Protein AF-H6RR41-F1 (afdb_monomer_lite)

Organism: Blastococcus saxobsidens (strain DD2) (NCBI:txid1146883)

Secondary structure (DSSP, 8-state):
--PPPPPPPP---S----PPP--EEEEEEEEEEEEEETTEEEEEEEEEEEEEE-TTS--TTGGGS---TTSPEEEEEEEEEEEESSGGG--EEEEEE-BTTB-HHHHHHTT---SSS--STTT--PPGGGTT-HHHHHTEEEEEE--STTTSTTS-TT-TTHHHHHHHHHHHHHBTTSPPPBTS-----BSEEEEE--THHHHHHHHHHHTTTTS-SSTT-----

Structure (mmCIF, N/CA/C/O backbone):
data_AF-H6RR41-F1
#
_entry.id   AF-H6RR41-F1
#
loop_
_atom_site.group_PDB
_atom_site.id
_atom_site.type_symbol
_atom_site.label_atom_id
_atom_site.label_alt_id
_atom_site.label_comp_id
_atom_site.label_asym_id
_atom_site.label_entity_id
_atom_site.label_seq_id
_atom_site.pdbx_PDB_ins_code
_atom_site.Cartn_x
_atom_site.Cartn_y
_atom_site.Cartn_z
_atom_site.occupancy
_atom_site.B_iso_or_equiv
_atom_site.auth_seq_id
_atom_site.auth_comp_id
_atom_site.auth_asym_id
_atom_site.auth_atom_id
_atom_site.pdbx_PDB_model_num
ATOM 1 N N . MET A 1 1 ? 3.224 -48.119 45.151 1.00 43.53 1 MET A N 1
ATOM 2 C CA . MET A 1 1 ? 2.828 -46.720 45.425 1.00 43.53 1 MET A CA 1
ATOM 3 C C . MET A 1 1 ? 2.885 -45.977 44.106 1.00 43.53 1 MET A C 1
ATOM 5 O O . MET A 1 1 ? 3.968 -45.841 43.556 1.00 43.53 1 MET A O 1
ATOM 9 N N . THR A 1 2 ? 1.732 -45.608 43.558 1.00 44.97 2 THR A N 1
ATOM 10 C CA . THR A 1 2 ? 1.595 -45.042 42.207 1.00 44.97 2 THR A CA 1
ATOM 11 C C . THR A 1 2 ? 1.143 -43.594 42.361 1.00 44.97 2 THR A C 1
ATOM 13 O O . THR A 1 2 ? 0.160 -43.342 43.054 1.00 44.97 2 THR A O 1
ATOM 16 N N . ALA A 1 3 ? 1.895 -42.647 41.802 1.00 40.91 3 ALA A N 1
ATOM 17 C CA . ALA A 1 3 ? 1.604 -41.220 41.928 1.00 40.91 3 ALA A CA 1
ATOM 18 C C . ALA A 1 3 ? 0.253 -40.859 41.268 1.00 40.91 3 ALA A C 1
ATOM 20 O O . ALA A 1 3 ? -0.091 -41.452 40.240 1.00 40.91 3 ALA A O 1
ATOM 21 N N . PRO A 1 4 ? -0.520 -39.908 41.826 1.00 44.59 4 PRO A N 1
ATOM 22 C CA . PRO A 1 4 ? -1.780 -39.482 41.232 1.00 44.59 4 PRO A CA 1
ATOM 23 C C . PRO A 1 4 ? -1.541 -38.728 39.919 1.00 44.59 4 PRO A C 1
ATOM 25 O O . PRO A 1 4 ? -0.613 -37.930 39.788 1.00 44.59 4 PRO A O 1
ATOM 28 N N . ARG A 1 5 ? -2.401 -39.003 38.936 1.00 45.44 5 ARG A N 1
ATOM 29 C CA . ARG A 1 5 ? -2.392 -38.375 37.611 1.00 45.44 5 ARG A CA 1
ATOM 30 C C . ARG A 1 5 ? -2.731 -36.879 37.747 1.00 45.44 5 ARG A C 1
ATOM 32 O O . ARG A 1 5 ? -3.678 -36.563 38.468 1.00 45.44 5 ARG A O 1
ATOM 39 N N . PRO A 1 6 ? -2.010 -35.966 37.071 1.00 46.41 6 PRO A N 1
ATOM 40 C CA . PRO A 1 6 ? -2.354 -34.547 37.091 1.00 46.41 6 PRO A CA 1
ATOM 41 C C . PRO A 1 6 ? -3.740 -34.312 36.460 1.00 46.41 6 PRO A C 1
ATOM 43 O O . PRO A 1 6 ? -4.139 -35.074 35.569 1.00 46.41 6 PRO A O 1
ATOM 46 N N . PRO A 1 7 ? -4.487 -33.287 36.917 1.00 44.25 7 PRO A N 1
ATOM 47 C CA . PRO A 1 7 ? -5.787 -32.956 36.352 1.00 44.25 7 PRO A CA 1
ATOM 48 C C . PRO A 1 7 ? -5.642 -32.598 34.872 1.00 44.25 7 PRO A C 1
ATOM 50 O O . PRO A 1 7 ? -4.664 -31.979 34.454 1.00 44.25 7 PRO A O 1
ATOM 53 N N . SER A 1 8 ? -6.619 -33.026 34.074 1.00 44.34 8 SER A N 1
ATOM 54 C CA . SER A 1 8 ? -6.685 -32.656 32.660 1.00 44.34 8 SER A CA 1
ATOM 55 C C . SER A 1 8 ? -6.862 -31.138 32.533 1.00 44.34 8 SER A C 1
ATOM 57 O O . SER A 1 8 ? -7.554 -30.553 33.372 1.00 44.34 8 SER A O 1
ATOM 59 N N . PRO A 1 9 ? -6.254 -30.495 31.519 1.00 37.22 9 PRO A N 1
ATOM 60 C CA . PRO A 1 9 ? -6.481 -29.079 31.268 1.00 37.22 9 PRO A CA 1
ATOM 61 C C . PRO A 1 9 ? -7.978 -28.831 31.019 1.00 37.22 9 PRO A C 1
ATOM 63 O O . PRO A 1 9 ? -8.660 -29.719 30.489 1.00 37.22 9 PRO A O 1
ATOM 66 N N . PRO A 1 10 ? -8.504 -27.661 31.420 1.00 35.88 10 PRO A N 1
ATOM 67 C CA . PRO A 1 10 ? -9.900 -27.330 31.198 1.00 35.88 10 PRO A CA 1
ATOM 68 C C . PRO A 1 10 ? -10.220 -27.439 29.708 1.00 35.88 10 PRO A C 1
ATOM 70 O O . PRO A 1 10 ? -9.524 -26.910 28.844 1.00 35.88 10 PRO A O 1
ATOM 73 N N . THR A 1 11 ? -11.270 -28.200 29.423 1.00 40.94 11 THR A N 1
ATOM 74 C CA . THR A 1 11 ? -11.895 -28.241 28.109 1.00 40.94 11 THR A CA 1
ATOM 75 C C . THR A 1 11 ? -12.656 -26.933 27.951 1.00 40.94 11 THR A C 1
ATOM 77 O O . THR A 1 11 ? -13.773 -26.815 28.448 1.00 40.94 11 THR A O 1
ATOM 80 N N . ASP A 1 12 ? -12.060 -25.952 27.277 1.00 33.41 12 ASP A N 1
ATOM 81 C CA . ASP A 1 12 ? -12.790 -24.773 26.809 1.00 33.41 12 ASP A CA 1
ATOM 82 C C . ASP A 1 12 ? -13.686 -25.181 25.633 1.00 33.41 12 ASP A C 1
ATOM 84 O O . ASP A 1 12 ? -13.406 -24.955 24.459 1.00 33.41 12 ASP A O 1
ATOM 88 N N . ALA A 1 13 ? -14.790 -25.837 25.977 1.00 42.84 13 ALA A N 1
ATOM 89 C CA . ALA A 1 13 ? -15.973 -25.950 25.148 1.00 42.84 13 ALA A CA 1
ATOM 90 C C . ALA A 1 13 ? -17.083 -25.126 25.813 1.00 42.84 13 ALA A C 1
ATOM 92 O O . ALA A 1 13 ? -17.950 -25.656 26.502 1.00 42.84 13 ALA A O 1
ATOM 93 N N . ALA A 1 14 ? -17.040 -23.810 25.610 1.00 37.34 14 ALA A N 1
ATOM 94 C CA . ALA A 1 14 ? -18.166 -22.911 25.831 1.00 37.34 14 ALA A CA 1
ATOM 95 C C . ALA A 1 14 ? -18.039 -21.726 24.866 1.00 37.34 14 ALA A C 1
ATOM 97 O O . ALA A 1 14 ? -17.031 -21.026 24.837 1.00 37.34 14 ALA A O 1
ATOM 98 N N . GLY A 1 15 ? -19.046 -21.568 24.009 1.00 35.97 15 GLY A N 1
ATOM 99 C CA . GLY A 1 15 ? -18.975 -20.781 22.788 1.00 35.97 15 GLY A CA 1
ATOM 100 C C . GLY A 1 15 ? -18.636 -19.304 22.966 1.00 35.97 15 GLY A C 1
ATOM 101 O O . GLY A 1 15 ? -19.167 -18.610 23.827 1.00 35.97 15 GLY A O 1
ATOM 102 N N . HIS A 1 16 ? -17.831 -18.800 22.040 1.00 34.94 16 HIS A N 1
ATOM 103 C CA . HIS A 1 16 ? -17.994 -17.454 21.514 1.00 34.94 16 HIS A CA 1
ATOM 104 C C . HIS A 1 16 ? -18.375 -17.616 20.048 1.00 34.94 16 HIS A C 1
ATOM 106 O O . HIS A 1 16 ? -17.520 -17.721 19.175 1.00 34.94 16 HIS A O 1
ATOM 112 N N . GLY A 1 17 ? -19.680 -17.610 19.765 1.00 34.81 17 GLY A N 1
ATOM 113 C CA . GLY A 1 17 ? -20.187 -17.212 18.451 1.00 34.81 17 GLY A CA 1
ATOM 114 C C . GLY A 1 17 ? -19.921 -15.719 18.237 1.00 34.81 17 GLY A C 1
ATOM 115 O O . GLY A 1 17 ? -20.853 -14.938 18.061 1.00 34.81 17 GLY A O 1
ATOM 116 N N . GLY A 1 18 ? -18.658 -15.307 18.371 1.00 41.25 18 GLY A N 1
ATOM 117 C CA . GLY A 1 18 ? -18.219 -13.939 18.197 1.00 41.25 18 GLY A CA 1
ATOM 118 C C . GLY A 1 18 ? -18.480 -13.566 16.752 1.00 41.25 18 GLY A C 1
ATOM 119 O O . GLY A 1 18 ? -17.907 -14.160 15.845 1.00 41.25 18 GLY A O 1
ATOM 120 N N . ARG A 1 19 ? -19.390 -12.615 16.531 1.00 57.06 19 ARG A N 1
ATOM 121 C CA . ARG A 1 19 ? -19.583 -12.017 15.209 1.00 57.06 19 ARG A CA 1
ATOM 122 C C . ARG A 1 19 ? -18.204 -11.556 14.723 1.00 57.06 19 ARG A C 1
ATOM 124 O O . ARG A 1 19 ? -17.536 -10.816 15.440 1.00 57.06 19 ARG A O 1
ATOM 131 N N . TRP A 1 20 ? -17.790 -12.004 13.550 1.00 70.56 20 TRP A N 1
ATOM 132 C CA . TRP A 1 20 ? -16.513 -11.680 12.909 1.00 70.56 20 TRP A CA 1
ATOM 133 C C . TRP A 1 20 ? -16.276 -10.167 12.855 1.00 70.56 20 TRP A C 1
ATOM 135 O O . TRP A 1 20 ? -17.251 -9.414 12.771 1.00 70.56 20 TRP A O 1
ATOM 145 N N . LEU A 1 21 ? -15.020 -9.716 12.944 1.00 78.69 21 LEU A N 1
ATOM 146 C CA . LEU A 1 21 ? -14.685 -8.307 12.703 1.00 78.69 21 LEU A CA 1
ATOM 147 C C . LEU A 1 21 ? -14.968 -7.989 11.234 1.00 78.69 21 LEU A C 1
ATOM 149 O O . LEU A 1 21 ? -14.596 -8.775 10.365 1.00 78.69 21 LEU A O 1
ATOM 153 N N . VAL A 1 22 ? -15.637 -6.868 10.966 1.00 83.94 22 VAL A N 1
ATOM 154 C CA . VAL A 1 22 ? -16.034 -6.474 9.600 1.00 83.94 22 VAL A CA 1
ATOM 155 C C . VAL A 1 22 ? -15.211 -5.317 9.036 1.00 83.94 22 VAL A C 1
ATOM 157 O O . VAL A 1 22 ? -15.624 -4.700 8.059 1.00 83.94 22 VAL A O 1
ATOM 160 N N . SER A 1 23 ? -14.058 -5.018 9.639 1.00 90.69 23 SER A N 1
ATOM 161 C CA . SER A 1 23 ? -13.101 -4.068 9.074 1.00 90.69 23 SER A CA 1
ATOM 162 C C . SER A 1 23 ? -12.686 -4.516 7.671 1.00 90.69 23 SER A C 1
ATOM 164 O O . SER A 1 23 ? -12.372 -5.694 7.467 1.00 90.69 23 SER A O 1
ATOM 166 N N . ALA A 1 24 ? -12.721 -3.598 6.712 1.00 90.38 24 ALA A N 1
ATOM 167 C CA . ALA A 1 24 ? -12.418 -3.900 5.322 1.00 90.38 24 ALA A CA 1
ATOM 168 C C . ALA A 1 24 ? -12.081 -2.636 4.531 1.00 90.38 24 ALA A C 1
ATOM 170 O O . ALA A 1 24 ? -12.546 -1.540 4.847 1.00 90.38 24 ALA A O 1
ATOM 171 N N . ILE A 1 25 ? -11.347 -2.824 3.434 1.00 92.69 25 ILE A N 1
ATOM 172 C CA . ILE A 1 25 ? -11.323 -1.860 2.332 1.00 92.69 25 ILE A CA 1
ATOM 173 C C . ILE A 1 25 ? -12.640 -2.000 1.568 1.00 92.69 25 ILE A C 1
ATOM 175 O O . ILE A 1 25 ? -12.974 -3.088 1.097 1.00 92.69 25 ILE A O 1
ATOM 179 N N . THR A 1 26 ? -13.380 -0.903 1.460 1.00 91.25 26 THR A N 1
ATOM 180 C CA . THR A 1 26 ? -14.710 -0.841 0.850 1.00 91.25 26 THR A CA 1
ATOM 181 C C . THR A 1 26 ? -14.655 -0.380 -0.601 1.00 91.25 26 THR A C 1
ATOM 183 O O . THR A 1 26 ? -15.420 -0.885 -1.418 1.00 91.25 26 THR A O 1
ATOM 186 N N . SER A 1 27 ? -13.725 0.510 -0.956 1.00 91.56 27 SER A N 1
ATOM 187 C CA . SER A 1 27 ? -13.518 0.943 -2.341 1.00 91.56 27 SER A CA 1
ATOM 188 C C . SER A 1 27 ? -12.068 1.337 -2.625 1.00 91.56 27 SER A C 1
ATOM 190 O O . SER A 1 27 ? -11.249 1.511 -1.718 1.00 91.56 27 SER A O 1
ATOM 192 N N . VAL A 1 28 ? -11.737 1.447 -3.914 1.00 93.44 28 VAL A N 1
ATOM 193 C CA . VAL A 1 28 ? -10.406 1.844 -4.383 1.00 93.44 28 VAL A CA 1
ATOM 194 C C . VAL A 1 28 ? -10.521 2.797 -5.563 1.00 93.44 28 VAL A C 1
ATOM 196 O O . VAL A 1 28 ? -11.064 2.432 -6.606 1.00 93.44 28 VAL A O 1
ATOM 199 N N . ASP A 1 29 ? -9.896 3.962 -5.436 1.00 93.31 29 ASP A N 1
ATOM 200 C CA . ASP A 1 29 ? -9.624 4.860 -6.553 1.00 93.31 29 ASP A CA 1
ATOM 201 C C . ASP A 1 29 ? -8.204 4.611 -7.043 1.00 93.31 29 ASP A C 1
ATOM 203 O O . ASP A 1 29 ? -7.266 4.618 -6.246 1.00 93.31 29 ASP A O 1
ATOM 207 N N . SER A 1 30 ? -8.011 4.375 -8.342 1.00 94.69 30 SER A N 1
ATOM 208 C CA . SER A 1 30 ? -6.677 4.065 -8.860 1.00 94.69 30 SER A CA 1
ATOM 209 C C . SER A 1 30 ? -6.432 4.540 -10.283 1.00 94.69 30 SER A C 1
ATOM 211 O O . SER A 1 30 ? -7.349 4.755 -11.074 1.00 94.69 30 SER A O 1
ATOM 213 N N . THR A 1 31 ? -5.157 4.715 -10.610 1.00 94.88 31 THR A N 1
ATOM 214 C CA . THR A 1 31 ? -4.670 4.996 -11.959 1.00 94.88 31 THR A CA 1
ATOM 215 C C . THR A 1 31 ? -3.467 4.112 -12.245 1.00 94.88 31 THR A C 1
ATOM 217 O O . THR A 1 31 ? -2.558 4.004 -11.422 1.00 94.88 31 THR A O 1
ATOM 220 N N . THR A 1 32 ? -3.444 3.504 -13.429 1.00 96.00 32 THR A N 1
ATOM 221 C CA . THR A 1 32 ? -2.340 2.658 -13.890 1.00 96.00 32 THR A CA 1
ATOM 222 C C . THR A 1 32 ? -1.594 3.333 -15.030 1.00 96.00 32 THR A C 1
ATOM 224 O O . THR A 1 32 ? -2.195 3.781 -16.006 1.00 96.00 32 THR A O 1
ATOM 227 N N . VAL A 1 33 ? -0.268 3.370 -14.932 1.00 95.50 33 VAL A N 1
ATOM 228 C CA . VAL A 1 33 ? 0.626 3.893 -15.968 1.00 95.50 33 VAL A CA 1
ATOM 229 C C . VAL A 1 33 ? 1.662 2.852 -16.373 1.00 95.50 33 VAL A C 1
ATOM 231 O O . VAL A 1 33 ? 1.994 1.939 -15.614 1.00 95.50 33 VAL A O 1
ATOM 234 N N . ALA A 1 34 ? 2.191 2.998 -17.588 1.00 96.00 34 ALA A N 1
ATOM 235 C CA . ALA A 1 34 ? 3.320 2.202 -18.046 1.00 96.00 34 ALA A CA 1
ATOM 236 C C . ALA A 1 34 ? 4.551 2.454 -17.166 1.00 96.00 34 ALA A C 1
ATOM 238 O O . ALA A 1 34 ? 4.860 3.601 -16.848 1.00 96.00 34 ALA A O 1
ATOM 239 N N . LEU A 1 35 ? 5.274 1.387 -16.841 1.00 95.69 35 LEU A N 1
ATOM 240 C CA . LEU A 1 35 ? 6.575 1.439 -16.187 1.00 95.69 35 LEU A CA 1
ATOM 241 C C . LEU A 1 35 ? 7.528 0.471 -16.898 1.00 95.69 35 LEU A C 1
ATOM 243 O O . LEU A 1 35 ? 7.100 -0.514 -17.503 1.00 95.69 35 LEU A O 1
ATOM 247 N N . ARG A 1 36 ? 8.828 0.740 -16.824 1.00 95.44 36 ARG A N 1
ATOM 248 C CA . ARG A 1 36 ? 9.870 -0.231 -17.158 1.00 95.44 36 ARG A CA 1
ATOM 249 C C . ARG A 1 36 ? 10.570 -0.669 -15.880 1.00 95.44 36 ARG A C 1
ATOM 251 O O . ARG A 1 36 ? 10.875 0.174 -15.041 1.00 95.44 36 ARG A O 1
ATOM 258 N N . VAL A 1 37 ? 10.819 -1.968 -15.763 1.00 96.06 37 VAL A N 1
ATOM 259 C CA . VAL A 1 37 ? 11.679 -2.546 -14.724 1.00 96.06 37 VAL A CA 1
ATOM 260 C C . VAL A 1 37 ? 12.767 -3.335 -15.445 1.00 96.06 37 VAL A C 1
ATOM 262 O O . VAL A 1 37 ? 12.478 -4.315 -16.140 1.00 96.06 37 VAL A O 1
ATOM 265 N N . GLY A 1 38 ? 13.998 -2.827 -15.394 1.00 90.12 38 GLY A N 1
ATOM 266 C CA . GLY A 1 38 ? 15.033 -3.133 -16.379 1.00 90.12 38 GLY A CA 1
ATOM 267 C C . GLY A 1 38 ? 14.543 -2.849 -17.808 1.00 90.12 38 GLY A C 1
ATOM 268 O O . GLY A 1 38 ? 14.040 -1.767 -18.118 1.00 90.12 38 GLY A O 1
ATOM 269 N N . GLU A 1 39 ? 14.630 -3.860 -18.673 1.00 89.94 39 GLU A N 1
ATOM 270 C CA . GLU A 1 39 ? 14.128 -3.817 -20.057 1.00 89.94 39 GLU A CA 1
ATOM 271 C C . GLU A 1 39 ? 12.688 -4.338 -20.210 1.00 89.94 39 GLU A C 1
ATOM 273 O O . GLU A 1 39 ? 12.143 -4.377 -21.313 1.00 89.94 39 GLU A O 1
ATOM 278 N N . GLN A 1 40 ? 12.053 -4.777 -19.121 1.00 94.69 40 GLN A N 1
ATOM 279 C CA . GLN A 1 40 ? 10.762 -5.454 -19.186 1.00 94.69 40 GLN A CA 1
ATOM 280 C C . GLN A 1 40 ? 9.592 -4.472 -19.056 1.00 94.69 40 GLN A C 1
ATOM 282 O O . GLN A 1 40 ? 9.649 -3.491 -18.312 1.00 94.69 40 GLN A O 1
ATOM 287 N N . ALA A 1 41 ? 8.486 -4.780 -19.741 1.00 96.06 41 ALA A N 1
ATOM 288 C CA . ALA A 1 41 ? 7.259 -3.991 -19.693 1.00 96.06 41 ALA A CA 1
ATOM 289 C C . ALA A 1 41 ? 6.447 -4.281 -18.420 1.00 96.06 41 ALA A C 1
ATOM 291 O O . ALA A 1 41 ? 5.940 -5.388 -18.210 1.00 96.06 41 ALA A O 1
ATOM 292 N N . TRP A 1 42 ? 6.308 -3.258 -17.587 1.00 97.50 42 TRP A N 1
ATOM 293 C CA . TRP A 1 42 ? 5.620 -3.292 -16.304 1.00 97.50 42 TRP A CA 1
ATOM 294 C C . TRP A 1 42 ? 4.548 -2.199 -16.249 1.00 97.50 42 TRP A C 1
ATOM 296 O O . TRP A 1 42 ? 4.377 -1.379 -17.160 1.00 97.50 42 TRP A O 1
ATOM 306 N N . GLU A 1 43 ? 3.782 -2.223 -15.174 1.00 97.06 43 GLU A N 1
ATOM 307 C CA . GLU A 1 43 ? 2.751 -1.254 -14.847 1.00 97.06 43 GLU A CA 1
ATOM 308 C C . GLU A 1 43 ? 2.925 -0.803 -13.406 1.00 97.06 43 GLU A C 1
ATOM 310 O O . GLU A 1 43 ? 3.199 -1.613 -12.515 1.00 97.06 43 GLU A O 1
ATOM 315 N N . ARG A 1 44 ? 2.722 0.495 -13.191 1.00 97.50 44 ARG A N 1
ATOM 316 C CA . ARG A 1 44 ? 2.617 1.107 -11.873 1.00 97.50 44 ARG A CA 1
ATOM 317 C C . ARG A 1 44 ? 1.178 1.551 -11.673 1.00 97.50 44 ARG A C 1
ATOM 319 O O . ARG A 1 44 ? 0.685 2.367 -12.447 1.00 97.50 44 ARG A O 1
ATOM 326 N N . THR A 1 45 ? 0.519 1.017 -10.656 1.00 97.62 45 THR A N 1
ATOM 327 C CA . THR A 1 45 ? -0.822 1.435 -10.242 1.00 97.62 45 THR A CA 1
ATOM 328 C C . THR A 1 45 ? -0.712 2.165 -8.920 1.00 97.62 45 THR A C 1
ATOM 330 O O . THR A 1 45 ? -0.153 1.619 -7.977 1.00 97.62 45 THR A O 1
ATOM 333 N N . THR A 1 46 ? -1.220 3.386 -8.842 1.00 97.69 46 THR A N 1
ATOM 334 C CA . THR A 1 46 ? -1.248 4.180 -7.608 1.00 97.69 46 THR A CA 1
ATOM 335 C C . THR A 1 46 ? -2.662 4.670 -7.354 1.00 97.69 46 THR A C 1
ATOM 337 O O . THR A 1 46 ? -3.484 4.713 -8.275 1.00 97.69 46 THR A O 1
ATOM 340 N N . GLY A 1 47 ? -2.971 5.011 -6.108 1.00 95.62 47 GLY A N 1
ATOM 341 C CA . GLY A 1 47 ? -4.326 5.410 -5.765 1.00 95.62 47 GLY A CA 1
ATOM 342 C C . GLY A 1 47 ? -4.575 5.551 -4.277 1.00 95.62 47 GLY A C 1
ATOM 343 O O . GLY A 1 47 ? -3.631 5.628 -3.490 1.00 95.62 47 GLY A O 1
ATOM 344 N N . VAL A 1 48 ? -5.854 5.561 -3.915 1.00 95.88 48 VAL A N 1
ATOM 345 C CA . VAL A 1 48 ? -6.354 5.640 -2.541 1.00 95.88 48 VAL A CA 1
ATOM 346 C C . VAL A 1 48 ? -7.270 4.449 -2.290 1.00 95.88 48 VAL A C 1
ATOM 348 O O . VAL A 1 48 ? -8.162 4.166 -3.088 1.00 95.88 48 VAL A O 1
ATOM 351 N N . VAL A 1 49 ? -7.034 3.740 -1.189 1.00 95.31 49 VAL A N 1
ATOM 352 C CA . VAL A 1 49 ? -7.994 2.781 -0.642 1.00 95.31 49 VAL A CA 1
ATOM 353 C C . VAL A 1 49 ? -8.853 3.478 0.402 1.00 95.31 49 VAL A C 1
ATOM 355 O O . VAL A 1 49 ? -8.336 4.230 1.232 1.00 95.31 49 VAL A O 1
ATOM 358 N N . HIS A 1 50 ? -10.147 3.190 0.370 1.00 95.69 50 HIS A N 1
ATOM 359 C CA . HIS A 1 50 ? -11.125 3.627 1.358 1.00 95.69 50 HIS A CA 1
ATOM 360 C C . HIS A 1 50 ? -11.514 2.427 2.193 1.00 95.69 50 HIS A C 1
ATOM 362 O O . HIS A 1 50 ? -11.776 1.356 1.644 1.00 95.69 50 HIS A O 1
ATOM 368 N N . GLY A 1 51 ? -11.552 2.575 3.508 1.00 94.62 51 GLY A N 1
ATOM 369 C CA . GLY A 1 51 ? -11.925 1.468 4.369 1.00 94.62 51 GLY A CA 1
ATOM 370 C C . GLY A 1 51 ? -12.593 1.895 5.654 1.00 94.62 51 GLY A C 1
ATOM 371 O O . GLY A 1 51 ? -12.720 3.075 5.978 1.00 94.62 51 GLY A O 1
ATOM 372 N N . GLU A 1 52 ? -13.040 0.886 6.381 1.00 95.56 52 GLU A N 1
ATOM 373 C CA . GLU A 1 52 ? -13.765 1.026 7.630 1.00 95.56 52 GLU A CA 1
ATOM 374 C C . GLU A 1 52 ? -13.120 0.134 8.691 1.00 95.56 52 GLU A C 1
ATOM 376 O O . GLU A 1 52 ? -12.724 -0.998 8.413 1.00 95.56 52 GLU A O 1
ATOM 381 N N . VAL A 1 53 ? -13.033 0.639 9.920 1.00 96.25 53 VAL A N 1
ATOM 382 C CA . VAL A 1 53 ? -12.547 -0.088 11.094 1.00 96.25 53 VAL A CA 1
ATOM 383 C C . VAL A 1 53 ? -13.732 -0.427 11.988 1.00 96.25 53 VAL A C 1
ATOM 385 O O . VAL A 1 53 ? -14.462 0.460 12.439 1.00 96.25 53 VAL A O 1
ATOM 388 N N . ASP A 1 54 ? -13.913 -1.716 12.259 1.00 94.50 54 ASP A N 1
ATOM 389 C CA . ASP A 1 54 ? -14.920 -2.224 13.182 1.00 94.50 54 ASP A CA 1
ATOM 390 C C . ASP A 1 54 ? -14.659 -1.694 14.606 1.00 94.50 54 ASP A C 1
ATOM 392 O O . ASP A 1 54 ? -13.535 -1.812 15.100 1.00 94.50 54 ASP A O 1
ATOM 396 N N . PRO A 1 55 ? -15.669 -1.157 15.318 1.00 94.38 55 PRO A N 1
ATOM 397 C CA . PRO A 1 55 ? -15.489 -0.621 16.671 1.00 94.38 55 PRO A CA 1
ATOM 398 C C . PRO A 1 55 ? -15.017 -1.656 17.704 1.00 94.38 55 PRO A C 1
ATOM 400 O O . PRO A 1 55 ? -14.641 -1.289 18.816 1.00 94.38 55 PRO A O 1
ATOM 403 N N . ARG A 1 56 ? -15.064 -2.951 17.369 1.00 92.69 56 ARG A N 1
ATOM 404 C CA . ARG A 1 56 ? -14.612 -4.057 18.224 1.00 92.69 56 ARG A CA 1
ATOM 405 C C . ARG A 1 56 ? -13.138 -4.405 18.027 1.00 92.69 56 ARG A C 1
ATOM 407 O O . ARG A 1 56 ? -12.629 -5.263 18.750 1.00 92.69 56 ARG A O 1
ATOM 414 N N . GLU A 1 57 ? -12.456 -3.777 17.070 1.00 92.44 57 GLU A N 1
ATOM 415 C CA . GLU A 1 57 ? -11.003 -3.879 16.942 1.00 92.44 57 GLU A CA 1
ATOM 416 C C . GLU A 1 57 ? -10.341 -3.428 18.248 1.00 92.44 57 GLU A C 1
ATOM 418 O O . GLU A 1 57 ? -10.704 -2.409 18.843 1.00 92.44 57 GLU A O 1
ATOM 423 N N . ARG A 1 58 ? -9.348 -4.189 18.717 1.00 91.19 58 ARG A N 1
ATOM 424 C CA . ARG A 1 58 ? -8.644 -3.906 19.977 1.00 91.19 58 ARG A CA 1
ATOM 425 C C . ARG A 1 58 ? -7.583 -2.824 19.771 1.00 91.19 58 ARG A C 1
ATOM 427 O O . ARG A 1 58 ? -6.394 -3.067 19.940 1.00 91.19 58 ARG A O 1
ATOM 434 N N . ILE A 1 59 ? -8.023 -1.628 19.390 1.00 93.69 59 ILE A N 1
ATOM 435 C CA . ILE A 1 59 ? -7.160 -0.484 19.095 1.00 93.69 59 ILE A CA 1
ATOM 436 C C . ILE A 1 59 ? -7.333 0.565 20.190 1.00 93.69 59 ILE A C 1
ATOM 438 O O . ILE A 1 59 ? -8.425 1.094 20.414 1.00 93.69 59 ILE A O 1
ATOM 442 N N . ALA A 1 60 ? -6.235 0.892 20.872 1.00 95.06 60 ALA A N 1
ATOM 443 C CA . ALA A 1 60 ? -6.213 1.994 21.826 1.00 95.06 60 ALA A CA 1
ATOM 444 C C . ALA A 1 60 ? -6.681 3.295 21.152 1.00 95.06 60 ALA A C 1
ATOM 446 O O . ALA A 1 60 ? -6.243 3.614 20.053 1.00 95.06 60 ALA A O 1
ATOM 447 N N . GLY A 1 61 ? -7.594 4.019 21.805 1.00 96.62 61 GLY A N 1
ATOM 448 C CA . GLY A 1 61 ? -8.123 5.301 21.329 1.00 96.62 61 GLY A CA 1
ATOM 449 C C . GLY A 1 61 ? -9.151 5.236 20.194 1.00 96.62 61 GLY A C 1
ATOM 450 O O . GLY A 1 61 ? -9.730 6.272 19.878 1.00 96.62 61 GLY A O 1
ATOM 451 N N . LEU A 1 62 ? -9.454 4.055 19.637 1.00 96.69 62 LEU A N 1
ATOM 452 C CA . LEU A 1 62 ? -10.442 3.899 18.558 1.00 96.69 62 LEU A CA 1
ATOM 453 C C . LEU A 1 62 ? -11.833 4.412 18.950 1.00 96.69 62 LEU A C 1
ATOM 455 O O . LEU A 1 62 ? -12.453 5.151 18.194 1.00 96.69 62 LEU A O 1
ATOM 459 N N . ALA A 1 63 ? -12.297 4.083 20.158 1.00 96.12 63 ALA A N 1
ATOM 460 C CA . ALA A 1 63 ? -13.626 4.467 20.644 1.00 96.12 63 ALA A CA 1
ATOM 461 C C . ALA A 1 63 ? -13.836 5.991 20.780 1.00 96.12 63 ALA A C 1
ATOM 463 O O . ALA A 1 63 ? -14.965 6.435 20.962 1.00 96.12 63 ALA A O 1
ATOM 464 N N . ALA A 1 64 ? -12.762 6.785 20.727 1.00 96.62 64 ALA A N 1
ATOM 465 C CA . ALA A 1 64 ? -12.819 8.243 20.789 1.00 96.62 64 ALA A CA 1
ATOM 466 C C . ALA A 1 64 ? -12.800 8.911 19.401 1.00 96.62 64 ALA A C 1
ATOM 468 O O . ALA A 1 64 ? -12.885 10.138 19.320 1.00 96.62 64 ALA A O 1
ATOM 469 N N . LEU A 1 65 ? -12.645 8.141 18.319 1.00 97.00 65 LEU A N 1
ATOM 470 C CA . LEU A 1 65 ? -12.621 8.679 16.962 1.00 97.00 65 LEU A CA 1
ATOM 471 C C . LEU A 1 65 ? -14.038 9.005 16.454 1.00 97.00 65 LEU A C 1
ATOM 473 O O . LEU A 1 65 ? -15.011 8.391 16.898 1.00 97.00 65 LEU A O 1
ATOM 477 N N . PRO A 1 66 ? -14.178 9.943 15.498 1.00 96.44 66 PRO A N 1
ATOM 478 C CA . PRO A 1 66 ? -15.428 10.138 14.768 1.00 96.44 66 PRO A CA 1
ATOM 479 C C . PRO A 1 66 ? -15.838 8.856 14.039 1.00 96.44 66 PRO A C 1
ATOM 481 O O . PRO A 1 66 ? -14.988 8.183 13.462 1.00 96.44 66 PRO A O 1
ATOM 484 N N . THR A 1 67 ? -17.126 8.526 14.039 1.00 97.25 67 THR A N 1
ATOM 485 C CA . THR A 1 67 ? -17.633 7.292 13.423 1.00 97.25 67 THR A CA 1
ATOM 486 C C . THR A 1 67 ? -18.800 7.555 12.479 1.00 97.25 67 THR A C 1
ATOM 488 O O . THR A 1 67 ? -19.458 8.596 12.557 1.00 97.25 67 THR A O 1
ATOM 491 N N . ASP A 1 68 ? -19.030 6.615 11.563 1.00 94.75 68 ASP A N 1
ATOM 492 C CA . ASP A 1 68 ? -20.211 6.577 10.702 1.00 94.75 68 ASP A CA 1
ATOM 493 C C . ASP A 1 68 ? -21.493 6.231 11.495 1.00 94.75 68 ASP A C 1
ATOM 495 O O . ASP A 1 68 ? -21.486 6.029 12.713 1.00 94.75 68 ASP A O 1
ATOM 499 N N . ALA A 1 69 ? -22.628 6.130 10.797 1.00 94.44 69 ALA A N 1
ATOM 500 C CA . ALA A 1 69 ? -23.909 5.764 11.409 1.00 94.44 69 ALA A CA 1
ATOM 501 C C . ALA A 1 69 ? -23.928 4.337 12.001 1.00 94.44 69 ALA A C 1
ATOM 503 O O . ALA A 1 69 ? -24.829 3.998 12.769 1.00 94.44 69 ALA A O 1
ATOM 504 N N . GLN A 1 70 ? -22.955 3.499 11.642 1.00 91.06 70 GLN A N 1
ATOM 505 C CA . GLN A 1 70 ? -22.770 2.131 12.116 1.00 91.06 70 GLN A CA 1
ATOM 506 C C . GLN A 1 70 ? -21.716 2.042 13.236 1.00 91.06 70 GLN A C 1
ATOM 508 O O . GLN A 1 70 ? -21.454 0.946 13.737 1.00 91.06 70 GLN A O 1
ATOM 513 N N . GLY A 1 71 ? -21.139 3.169 13.665 1.00 94.69 71 GLY A N 1
ATOM 514 C CA . GLY A 1 71 ? -20.118 3.224 14.708 1.00 94.69 71 GLY A CA 1
ATOM 515 C C . GLY A 1 71 ? -18.720 2.811 14.240 1.00 94.69 71 GLY A C 1
ATOM 516 O O . GLY A 1 71 ? -17.873 2.518 15.080 1.00 94.69 71 GLY A O 1
ATOM 517 N N . ARG A 1 72 ? -18.460 2.763 12.930 1.00 96.31 72 ARG A N 1
ATOM 518 C CA . ARG A 1 72 ? -17.155 2.413 12.351 1.00 96.31 72 ARG A CA 1
ATOM 519 C C . ARG A 1 72 ? -16.337 3.664 12.076 1.00 96.31 72 ARG A C 1
ATOM 521 O O . ARG A 1 72 ? -16.880 4.702 11.704 1.00 96.31 72 ARG A O 1
ATOM 528 N N . TYR A 1 73 ? -15.024 3.562 12.240 1.00 97.75 73 TYR A N 1
ATOM 529 C CA . TYR A 1 73 ? -14.109 4.628 11.838 1.00 97.75 73 TYR A CA 1
ATOM 530 C C . TYR A 1 73 ? -13.757 4.466 10.355 1.00 97.75 73 TYR A C 1
ATOM 532 O O . TYR A 1 73 ? -13.243 3.420 9.966 1.00 97.75 73 TYR A O 1
ATOM 540 N N . CYS A 1 74 ? -14.025 5.481 9.534 1.00 97.25 74 CYS A N 1
ATOM 541 C CA . CYS A 1 74 ? -13.668 5.477 8.114 1.00 97.25 74 CYS A CA 1
ATOM 542 C C . CYS A 1 74 ? -12.258 6.046 7.916 1.00 97.25 74 CYS A C 1
ATOM 544 O O . CYS A 1 74 ? -11.916 7.071 8.510 1.00 97.25 74 CYS A O 1
ATOM 546 N N . TYR A 1 75 ? -11.461 5.410 7.060 1.00 97.12 75 TYR A N 1
ATOM 547 C CA . TYR A 1 75 ? -10.103 5.838 6.739 1.00 97.12 75 TYR A CA 1
ATOM 548 C C . TYR A 1 75 ? -9.855 5.883 5.231 1.00 97.12 75 TYR A C 1
ATOM 550 O O . TYR A 1 75 ? -10.473 5.156 4.453 1.00 97.12 75 TYR A O 1
ATOM 558 N N . GLU A 1 76 ? -8.862 6.684 4.854 1.00 96.81 76 GLU A N 1
ATOM 559 C CA . GLU A 1 76 ? -8.258 6.699 3.524 1.00 96.81 76 GLU A CA 1
ATOM 560 C C . GLU A 1 76 ? -6.748 6.464 3.642 1.00 96.81 76 GLU A C 1
ATOM 562 O O . GLU A 1 76 ? -6.088 7.007 4.537 1.00 96.81 76 GLU A O 1
ATOM 567 N N . ALA A 1 77 ? -6.184 5.673 2.731 1.00 97.12 77 ALA A N 1
ATOM 568 C CA . ALA A 1 77 ? -4.744 5.444 2.657 1.00 97.12 77 ALA A CA 1
ATOM 569 C C . ALA A 1 77 ? -4.273 5.369 1.204 1.00 97.12 77 ALA A C 1
ATOM 571 O O . ALA A 1 77 ? -4.866 4.662 0.389 1.00 97.12 77 ALA A O 1
ATOM 572 N N . GLN A 1 78 ? -3.187 6.068 0.863 1.00 97.75 78 GLN A N 1
ATOM 573 C CA . GLN A 1 78 ? -2.610 5.909 -0.469 1.00 97.75 78 GLN A CA 1
ATOM 574 C C . GLN A 1 78 ? -1.906 4.562 -0.598 1.00 97.75 78 GLN A C 1
ATOM 576 O O . GLN A 1 78 ? -1.326 4.055 0.365 1.00 97.75 78 GLN A O 1
ATOM 581 N N . PHE A 1 79 ? -1.896 4.016 -1.808 1.00 97.81 79 PHE A N 1
ATOM 582 C CA . PHE A 1 79 ? -1.213 2.768 -2.114 1.00 97.81 79 PHE A CA 1
ATOM 583 C C . PHE A 1 79 ? -0.490 2.826 -3.457 1.00 97.81 79 PHE A C 1
ATOM 585 O O . PHE A 1 79 ? -0.738 3.690 -4.304 1.00 97.81 79 PHE A O 1
ATOM 592 N N . GLU A 1 80 ? 0.403 1.863 -3.649 1.00 98.31 80 GLU A N 1
ATOM 593 C CA . GLU A 1 80 ? 1.091 1.616 -4.905 1.00 98.31 80 GLU A CA 1
ATOM 594 C C . GLU A 1 80 ? 1.239 0.117 -5.155 1.00 98.31 80 GLU A C 1
ATOM 596 O O . GLU A 1 80 ? 1.457 -0.661 -4.229 1.00 98.31 80 GLU A O 1
ATOM 601 N N . LEU A 1 81 ? 1.149 -0.262 -6.428 1.00 98.06 81 LEU A N 1
ATOM 602 C CA . LEU A 1 81 ? 1.471 -1.574 -6.964 1.00 98.06 81 LEU A CA 1
ATOM 603 C C . LEU A 1 81 ? 2.406 -1.421 -8.160 1.00 98.06 81 LEU A C 1
ATOM 605 O O . LEU A 1 81 ? 2.153 -0.612 -9.053 1.00 98.06 81 LEU A O 1
ATOM 609 N N . ILE A 1 82 ? 3.438 -2.254 -8.222 1.00 98.19 82 ILE A N 1
ATOM 610 C CA . ILE A 1 82 ? 4.319 -2.404 -9.380 1.00 98.19 82 ILE A CA 1
ATOM 611 C C . ILE A 1 82 ? 4.261 -3.870 -9.809 1.00 98.19 82 ILE A C 1
ATOM 613 O O . ILE A 1 82 ? 4.607 -4.770 -9.041 1.00 98.19 82 ILE A O 1
ATOM 617 N N . THR A 1 83 ? 3.774 -4.121 -11.026 1.00 98.00 83 THR A N 1
ATOM 618 C CA . THR A 1 83 ? 3.536 -5.485 -11.532 1.00 98.00 83 THR A CA 1
ATOM 619 C C . THR A 1 83 ? 3.953 -5.636 -12.997 1.00 98.00 83 THR A C 1
ATOM 621 O O . THR A 1 83 ? 3.894 -4.657 -13.746 1.00 98.00 83 THR A O 1
ATOM 624 N N . PRO A 1 84 ? 4.336 -6.844 -13.456 1.00 97.25 84 PRO A N 1
ATOM 625 C CA . PRO A 1 84 ? 4.520 -7.116 -14.881 1.00 97.25 84 PRO A CA 1
ATOM 626 C C . PRO A 1 84 ? 3.221 -6.858 -15.648 1.00 97.25 84 PRO A C 1
ATOM 628 O O . PRO A 1 84 ? 2.149 -7.158 -15.126 1.00 97.25 84 PRO A O 1
ATOM 631 N N . ARG A 1 85 ? 3.279 -6.387 -16.900 1.00 94.88 85 ARG A N 1
ATOM 632 C CA . ARG A 1 85 ? 2.070 -6.285 -17.751 1.00 94.88 85 ARG A CA 1
ATOM 633 C C . ARG A 1 85 ? 1.420 -7.637 -18.030 1.00 94.88 85 ARG A C 1
ATOM 635 O O . ARG A 1 85 ? 0.203 -7.737 -18.134 1.00 94.88 85 ARG A O 1
ATOM 642 N N . ASP A 1 86 ? 2.241 -8.674 -18.141 1.00 92.19 86 ASP A N 1
ATOM 643 C CA . ASP A 1 86 ? 1.778 -10.044 -18.308 1.00 92.19 86 ASP A CA 1
ATOM 644 C C . ASP A 1 86 ? 1.192 -10.581 -16.993 1.00 92.19 86 ASP A C 1
ATOM 646 O O . ASP A 1 86 ? 1.909 -10.808 -16.014 1.00 92.19 86 ASP A O 1
ATOM 650 N N . ALA A 1 87 ? -0.123 -10.807 -16.981 1.00 87.44 87 ALA A N 1
ATOM 651 C CA . ALA A 1 87 ? -0.844 -11.316 -15.821 1.00 87.44 87 ALA A CA 1
ATOM 652 C C . ALA A 1 87 ? -0.391 -12.723 -15.393 1.00 87.44 87 ALA A C 1
ATOM 654 O O . ALA A 1 87 ? -0.487 -13.049 -14.210 1.00 87.44 87 ALA A O 1
ATOM 655 N N . HIS A 1 88 ? 0.157 -13.538 -16.303 1.00 87.12 88 HIS A N 1
ATOM 656 C CA . HIS A 1 88 ? 0.661 -14.877 -15.977 1.00 87.12 88 HIS A CA 1
ATOM 657 C C . HIS A 1 88 ? 1.912 -14.849 -15.092 1.00 87.12 88 H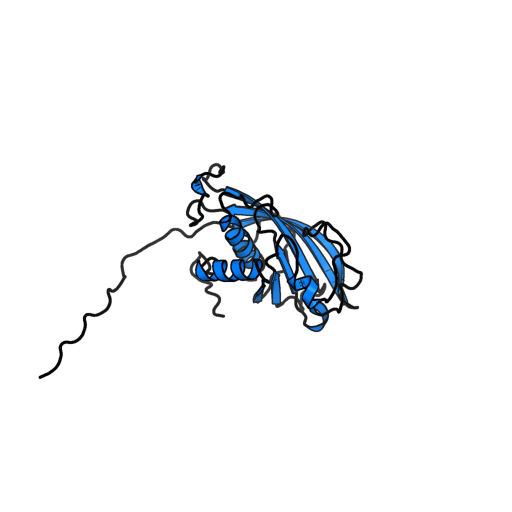IS A C 1
ATOM 659 O O . HIS A 1 88 ? 2.277 -15.866 -14.508 1.00 87.12 88 HIS A O 1
ATOM 665 N N . ARG A 1 89 ? 2.550 -13.682 -14.954 1.00 87.88 89 ARG A N 1
ATOM 666 C CA . ARG A 1 89 ? 3.731 -13.472 -14.109 1.00 87.88 89 ARG A CA 1
ATOM 667 C C . ARG A 1 89 ? 3.399 -12.857 -12.744 1.00 87.88 89 ARG A C 1
ATOM 669 O O . ARG A 1 89 ? 4.308 -12.488 -12.009 1.00 87.88 89 ARG A O 1
ATOM 676 N N . ARG A 1 90 ? 2.112 -12.729 -12.393 1.00 91.06 90 ARG A N 1
ATOM 677 C CA . ARG A 1 90 ? 1.631 -12.085 -11.155 1.00 91.06 90 ARG A CA 1
ATOM 678 C C . ARG A 1 90 ? 1.241 -13.117 -10.091 1.00 91.06 90 ARG A C 1
ATOM 680 O O . ARG A 1 90 ? 0.072 -13.250 -9.736 1.00 91.06 90 ARG A O 1
ATOM 687 N N . ASP A 1 91 ? 2.221 -13.855 -9.577 1.00 92.31 91 ASP A N 1
ATOM 688 C CA . ASP A 1 91 ? 1.967 -14.914 -8.587 1.00 92.31 91 ASP A CA 1
ATOM 689 C C . ASP A 1 91 ? 2.261 -14.498 -7.141 1.00 92.31 91 ASP A C 1
ATOM 691 O O . ASP A 1 91 ? 1.501 -14.860 -6.236 1.00 92.31 91 ASP A O 1
ATOM 695 N N . VAL A 1 92 ? 3.343 -13.747 -6.924 1.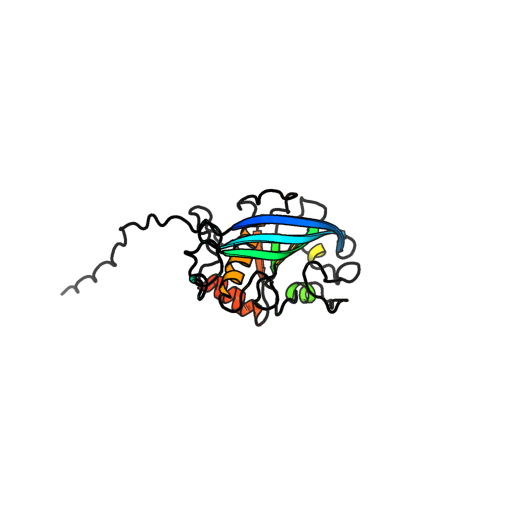00 95.62 92 VAL A N 1
ATOM 696 C CA . VAL A 1 92 ? 3.829 -13.351 -5.596 1.00 95.62 92 VAL A CA 1
ATOM 697 C C . VAL A 1 92 ? 3.956 -11.838 -5.530 1.00 95.62 92 VAL A C 1
ATOM 699 O O . VAL A 1 92 ? 4.531 -11.233 -6.435 1.00 95.62 92 VAL A O 1
ATOM 702 N N . VAL A 1 93 ? 3.451 -11.240 -4.451 1.00 97.50 93 VAL A N 1
ATOM 703 C CA . VAL A 1 93 ? 3.615 -9.813 -4.153 1.00 97.50 93 VAL A CA 1
ATOM 704 C C . VAL A 1 93 ? 4.366 -9.610 -2.842 1.00 97.50 93 VAL A C 1
ATOM 706 O O . VAL A 1 93 ? 4.051 -10.240 -1.837 1.00 97.50 93 VAL A O 1
ATOM 709 N N . LEU A 1 94 ? 5.352 -8.719 -2.837 1.00 97.69 94 LEU A N 1
ATOM 710 C CA . LEU A 1 94 ? 5.927 -8.166 -1.619 1.00 97.69 94 LEU A CA 1
ATOM 711 C C . LEU A 1 94 ? 5.118 -6.933 -1.224 1.00 97.69 94 LEU A C 1
ATOM 713 O O . LEU A 1 94 ? 5.083 -5.960 -1.969 1.00 97.69 94 LEU A O 1
ATOM 717 N N . VAL A 1 95 ? 4.468 -6.986 -0.067 1.00 97.50 95 VAL A N 1
ATOM 718 C CA . VAL A 1 95 ? 3.786 -5.860 0.567 1.00 97.50 95 VAL A CA 1
ATOM 719 C C . VAL A 1 95 ? 4.761 -5.223 1.548 1.00 97.50 95 VAL A C 1
ATOM 721 O O . VAL A 1 95 ? 5.107 -5.803 2.576 1.00 97.50 95 VAL A O 1
ATOM 724 N N . GLU A 1 96 ? 5.234 -4.034 1.214 1.00 97.31 96 GLU A N 1
ATOM 725 C CA . GLU A 1 96 ? 6.107 -3.255 2.072 1.00 97.31 96 GLU A CA 1
ATOM 726 C C . GLU A 1 96 ? 5.299 -2.427 3.075 1.00 97.31 96 GLU A C 1
ATOM 728 O O . GLU A 1 96 ? 4.373 -1.696 2.714 1.00 97.31 96 GLU A O 1
ATOM 733 N N . VAL A 1 97 ? 5.718 -2.501 4.337 1.00 96.75 97 VAL A N 1
ATOM 734 C CA . VAL A 1 97 ? 5.376 -1.528 5.371 1.00 96.75 97 VAL A CA 1
ATOM 735 C C . VAL A 1 97 ? 6.391 -0.392 5.301 1.00 96.75 97 VAL A C 1
ATOM 737 O O . VAL A 1 97 ? 7.584 -0.581 5.570 1.00 96.75 97 VAL A O 1
ATOM 740 N N . GLU A 1 98 ? 5.911 0.794 4.937 1.00 95.62 98 GLU A N 1
ATOM 741 C CA . GLU A 1 98 ? 6.744 1.986 4.791 1.00 95.62 98 GLU A CA 1
ATOM 742 C C . GLU A 1 98 ? 7.453 2.347 6.105 1.00 95.62 98 GLU A C 1
ATOM 744 O O . GLU A 1 98 ? 6.910 2.181 7.196 1.00 95.62 98 GLU A O 1
ATOM 749 N N . ASN A 1 99 ? 8.670 2.880 6.003 1.00 93.75 99 ASN A N 1
ATOM 750 C CA . ASN A 1 99 ? 9.419 3.415 7.140 1.00 93.75 99 ASN A CA 1
ATOM 751 C C . ASN A 1 99 ? 9.423 4.943 7.056 1.00 93.75 99 ASN A C 1
ATOM 753 O O . ASN A 1 99 ? 10.076 5.504 6.170 1.00 93.75 99 ASN A O 1
ATOM 757 N N . ARG A 1 100 ? 8.681 5.619 7.940 1.00 91.62 100 ARG A N 1
ATOM 758 C CA . ARG A 1 100 ? 8.483 7.079 7.917 1.00 91.62 100 ARG A CA 1
ATOM 759 C C . ARG A 1 100 ? 7.985 7.569 6.558 1.00 91.62 100 ARG A C 1
ATOM 761 O O . ARG A 1 100 ? 8.482 8.559 6.022 1.00 91.62 100 ARG A O 1
ATOM 768 N N . GLY A 1 101 ? 7.057 6.813 5.969 1.00 92.62 101 GLY A N 1
ATOM 769 C CA . GLY A 1 101 ? 6.496 7.068 4.636 1.00 92.62 101 GLY A CA 1
ATOM 770 C C . GLY A 1 101 ? 7.422 6.768 3.457 1.00 92.62 101 GLY A C 1
ATOM 771 O O . GLY A 1 101 ? 7.111 7.138 2.327 1.00 92.62 101 GLY A O 1
ATOM 772 N N . ARG A 1 102 ? 8.572 6.121 3.691 1.00 95.00 102 ARG A N 1
ATOM 773 C CA . ARG A 1 102 ? 9.534 5.782 2.635 1.00 95.00 102 ARG A CA 1
ATOM 774 C C . ARG A 1 102 ? 9.501 4.288 2.293 1.00 95.00 102 ARG A C 1
ATOM 776 O O . ARG A 1 102 ? 9.511 3.470 3.216 1.00 95.00 102 ARG A O 1
ATOM 783 N N . PRO A 1 103 ? 9.579 3.929 0.996 1.00 96.50 103 PRO A N 1
ATOM 784 C CA . PRO A 1 103 ? 9.624 2.544 0.531 1.00 96.50 103 PRO A CA 1
ATOM 785 C C . PRO A 1 103 ? 11.055 1.969 0.598 1.00 96.50 103 PRO A C 1
ATOM 787 O O . PRO A 1 103 ? 11.676 1.662 -0.417 1.00 96.50 103 PRO A O 1
ATOM 790 N N . VAL A 1 104 ? 11.642 1.916 1.795 1.00 96.25 104 VAL A N 1
ATOM 791 C CA . VAL A 1 104 ? 13.037 1.497 2.027 1.00 96.25 104 VAL A CA 1
ATOM 792 C C . VAL A 1 104 ? 13.354 0.101 1.472 1.00 96.25 104 VAL A C 1
ATOM 794 O O . VAL A 1 104 ? 14.466 -0.099 0.977 1.00 96.25 104 VAL A O 1
ATOM 797 N N . VAL A 1 105 ? 12.420 -0.853 1.520 1.00 97.12 105 VAL A N 1
ATOM 798 C CA . VAL A 1 105 ? 12.616 -2.200 0.959 1.00 97.12 105 VAL A CA 1
ATOM 799 C C . VAL A 1 105 ? 12.738 -2.123 -0.558 1.00 97.12 105 VAL A C 1
ATOM 801 O O . VAL A 1 105 ? 13.727 -2.626 -1.088 1.00 97.12 105 VAL A O 1
ATOM 804 N N . LEU A 1 106 ? 11.813 -1.445 -1.252 1.00 97.50 106 LEU A N 1
ATOM 805 C CA . LEU A 1 106 ? 11.910 -1.250 -2.706 1.00 97.50 106 LEU A CA 1
ATOM 806 C C . LEU A 1 106 ? 13.247 -0.623 -3.103 1.00 97.50 106 LEU A C 1
ATOM 808 O O . LEU A 1 106 ? 13.936 -1.137 -3.980 1.00 97.50 106 LEU A O 1
ATOM 812 N N . LEU A 1 107 ? 13.624 0.470 -2.431 1.00 96.44 107 LEU A N 1
ATOM 813 C CA . LEU A 1 107 ? 14.864 1.193 -2.725 1.00 96.44 107 LEU A CA 1
ATOM 814 C C . LEU A 1 107 ? 16.104 0.315 -2.534 1.00 96.44 107 LEU A C 1
ATOM 816 O O . LEU A 1 107 ? 17.072 0.447 -3.280 1.00 96.44 107 LEU A O 1
ATOM 820 N N . SER A 1 108 ? 16.068 -0.584 -1.548 1.00 96.19 108 SER A N 1
ATOM 821 C CA . SER A 1 108 ? 17.163 -1.514 -1.265 1.00 96.19 108 SER A CA 1
ATOM 822 C C . SER A 1 108 ? 17.235 -2.650 -2.287 1.00 96.19 108 SER A C 1
ATOM 824 O O . SER A 1 108 ? 18.324 -2.949 -2.770 1.00 96.19 108 SER A O 1
ATOM 826 N N . LEU A 1 109 ? 16.099 -3.267 -2.637 1.00 96.44 109 LEU A N 1
ATOM 827 C CA . LEU A 1 109 ? 16.040 -4.361 -3.616 1.00 96.44 109 LEU A CA 1
ATOM 828 C C . LEU A 1 109 ? 16.486 -3.904 -5.004 1.00 96.44 109 LEU A C 1
ATOM 830 O O . LEU A 1 109 ? 17.274 -4.578 -5.660 1.00 96.44 109 LEU A O 1
ATOM 834 N N . GLU A 1 110 ? 16.016 -2.734 -5.424 1.00 96.94 110 GLU A N 1
ATOM 835 C CA . GLU A 1 110 ? 16.323 -2.180 -6.739 1.00 96.94 110 GLU A CA 1
ATOM 836 C C . GLU A 1 110 ? 17.588 -1.302 -6.753 1.00 96.94 110 GLU A C 1
ATOM 838 O O . GLU A 1 110 ? 17.993 -0.813 -7.806 1.00 96.94 110 GLU A O 1
ATOM 843 N N . GLN A 1 111 ? 18.228 -1.112 -5.593 1.00 96.00 111 GLN A N 1
ATOM 844 C CA . GLN A 1 111 ? 19.459 -0.339 -5.386 1.00 96.00 111 GLN A CA 1
ATOM 845 C C . GLN A 1 111 ? 19.442 1.051 -6.040 1.00 96.00 111 GLN A C 1
ATOM 847 O O . GLN A 1 111 ? 20.372 1.449 -6.745 1.00 96.00 111 GLN A O 1
ATOM 852 N N . PHE A 1 112 ? 18.391 1.828 -5.773 1.00 94.38 112 PHE A N 1
ATOM 853 C CA . PHE A 1 112 ? 18.302 3.215 -6.228 1.00 94.38 112 PHE A CA 1
ATOM 854 C C . PHE A 1 112 ? 17.864 4.169 -5.114 1.00 94.38 112 PHE A C 1
ATOM 856 O O . PHE A 1 112 ? 17.334 3.778 -4.077 1.00 94.38 112 PHE A O 1
ATOM 863 N N . SER A 1 113 ? 18.081 5.465 -5.340 1.00 91.19 113 SER A N 1
ATOM 864 C CA . SER A 1 113 ? 17.547 6.538 -4.495 1.00 91.19 113 SER A CA 1
ATOM 865 C C . SER A 1 113 ? 16.364 7.217 -5.174 1.00 91.19 113 SER A C 1
ATOM 867 O O . SER A 1 113 ? 16.387 7.429 -6.386 1.00 91.19 113 SER A O 1
ATOM 869 N N . LEU A 1 114 ? 15.338 7.584 -4.401 1.00 90.00 114 LEU A N 1
ATOM 870 C CA . LEU A 1 114 ? 14.209 8.356 -4.925 1.00 90.00 114 LEU A CA 1
ATOM 871 C C . LEU A 1 114 ? 14.700 9.639 -5.600 1.00 90.00 114 LEU A C 1
ATOM 873 O O . LEU A 1 114 ? 15.474 10.394 -5.014 1.00 90.00 114 LEU A O 1
ATOM 877 N N . GLY A 1 115 ? 14.188 9.906 -6.802 1.00 78.75 115 GLY A N 1
ATOM 878 C CA . GLY A 1 115 ? 14.442 11.163 -7.509 1.00 78.75 115 GLY A CA 1
ATOM 879 C C . GLY A 1 115 ? 13.614 12.338 -6.974 1.00 78.75 115 GLY A C 1
ATOM 880 O O . GLY A 1 115 ? 13.761 13.459 -7.452 1.00 78.75 115 GLY A O 1
ATOM 881 N N . SER A 1 116 ? 12.724 12.093 -6.008 1.00 84.94 116 SER A N 1
ATOM 882 C CA . SER A 1 116 ? 11.817 13.074 -5.411 1.00 84.94 116 SER A CA 1
ATOM 883 C C . SER A 1 116 ? 11.979 13.153 -3.892 1.00 84.94 116 SER A C 1
ATOM 885 O O . SER A 1 116 ? 12.244 12.155 -3.220 1.00 84.94 116 SER A O 1
ATOM 887 N N . ALA A 1 117 ? 11.767 14.354 -3.343 1.00 88.25 117 ALA A N 1
ATOM 888 C CA . ALA A 1 117 ? 11.597 14.542 -1.901 1.00 88.25 117 ALA A CA 1
ATOM 889 C C . ALA A 1 117 ? 10.267 13.938 -1.416 1.00 88.25 117 ALA A C 1
ATOM 891 O O . ALA A 1 117 ? 10.208 13.348 -0.339 1.00 88.25 117 ALA A O 1
ATOM 892 N N . ASP A 1 118 ? 9.224 14.048 -2.244 1.00 93.00 118 ASP A N 1
ATOM 893 C CA . ASP A 1 118 ? 7.953 13.365 -2.036 1.00 93.00 118 ASP A CA 1
ATOM 894 C C . ASP A 1 118 ? 8.149 11.852 -2.198 1.00 93.00 118 ASP A C 1
ATOM 896 O O . ASP A 1 118 ? 8.623 11.379 -3.234 1.00 93.00 118 ASP A O 1
ATOM 900 N N . SER A 1 119 ? 7.818 11.107 -1.149 1.00 94.44 119 SER A N 1
ATOM 901 C CA . SER A 1 119 ? 7.925 9.647 -1.106 1.00 94.44 119 SER A CA 1
ATOM 902 C C . SER A 1 119 ? 6.568 8.954 -1.042 1.00 94.44 119 SER A C 1
ATOM 904 O O . SER A 1 119 ? 6.532 7.726 -1.009 1.00 94.44 119 SER A O 1
ATOM 906 N N . THR A 1 120 ? 5.466 9.708 -1.107 1.00 95.81 120 THR A N 1
ATOM 907 C CA . THR A 1 120 ? 4.109 9.151 -1.112 1.00 95.81 120 THR A CA 1
ATOM 908 C C . THR A 1 120 ? 3.897 8.200 -2.296 1.00 95.81 120 THR A C 1
ATOM 910 O O . THR A 1 120 ? 4.556 8.350 -3.335 1.00 95.81 120 THR A O 1
ATOM 913 N N . PRO A 1 121 ? 2.985 7.220 -2.188 1.00 96.56 121 PRO A N 1
ATOM 914 C CA . PRO A 1 121 ? 2.666 6.319 -3.291 1.00 96.56 121 PRO A CA 1
ATOM 915 C C . PRO A 1 121 ? 2.328 7.031 -4.604 1.00 96.56 121 PRO A C 1
ATOM 917 O O . PRO A 1 121 ? 2.823 6.628 -5.653 1.00 96.56 121 PRO A O 1
ATOM 920 N N . THR A 1 122 ? 1.565 8.128 -4.571 1.00 93.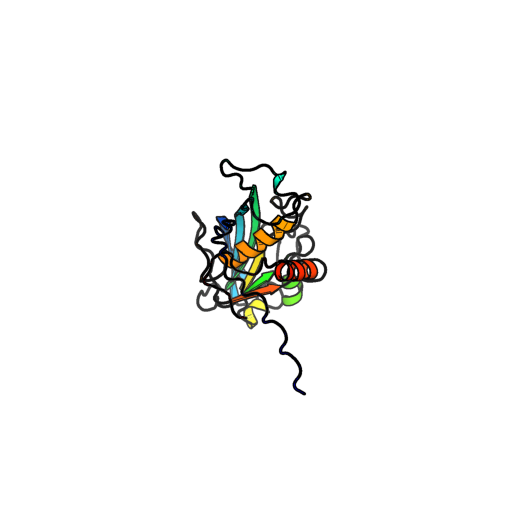00 122 THR A N 1
ATOM 921 C CA . THR A 1 122 ? 1.221 8.877 -5.791 1.00 93.00 122 THR A CA 1
ATOM 922 C C . THR A 1 122 ? 2.305 9.860 -6.236 1.00 93.00 122 THR A C 1
ATOM 924 O O . THR A 1 122 ? 2.430 10.128 -7.430 1.00 93.00 122 THR A O 1
ATOM 927 N N . GLY A 1 123 ? 3.081 10.417 -5.301 1.00 93.06 123 GLY A N 1
ATOM 928 C CA . GLY A 1 123 ? 4.047 11.484 -5.576 1.00 93.06 123 GLY A CA 1
ATOM 929 C C . GLY A 1 123 ? 5.470 11.010 -5.881 1.00 93.06 123 GLY A C 1
ATOM 930 O O . GLY A 1 123 ? 6.226 11.723 -6.549 1.00 93.06 123 GLY A O 1
ATOM 931 N N . ALA A 1 124 ? 5.841 9.802 -5.441 1.00 94.12 124 ALA A N 1
ATOM 932 C CA . ALA A 1 124 ? 7.185 9.266 -5.628 1.00 94.12 124 ALA A CA 1
ATOM 933 C C . ALA A 1 124 ? 7.555 9.162 -7.115 1.00 94.12 124 ALA A C 1
ATOM 935 O O . ALA A 1 124 ? 6.791 8.638 -7.935 1.00 94.12 124 ALA A O 1
ATOM 936 N N . ARG A 1 125 ? 8.756 9.637 -7.461 1.00 92.75 125 ARG A N 1
ATOM 937 C CA . ARG A 1 125 ? 9.337 9.523 -8.803 1.00 92.75 125 ARG A CA 1
ATOM 938 C C . ARG A 1 125 ? 10.517 8.565 -8.787 1.00 92.75 125 ARG A C 1
ATOM 940 O O . ARG A 1 125 ? 11.472 8.740 -8.025 1.00 92.75 125 ARG A O 1
ATOM 947 N N . TYR A 1 126 ? 10.441 7.580 -9.669 1.00 93.00 126 TYR A N 1
ATOM 948 C CA . TYR A 1 126 ? 11.466 6.565 -9.855 1.00 93.00 126 TYR A CA 1
ATOM 949 C C . TYR A 1 126 ? 12.325 6.867 -11.083 1.00 93.00 126 TYR A C 1
ATOM 951 O O . TYR A 1 126 ? 11.824 7.490 -12.025 1.00 93.00 126 TYR A O 1
ATOM 959 N N . PRO A 1 127 ? 13.605 6.457 -11.079 1.00 92.44 127 PRO A N 1
ATOM 960 C CA . PRO A 1 127 ? 14.416 6.485 -12.289 1.00 92.44 127 PRO A CA 1
ATOM 961 C C . PRO A 1 127 ? 13.803 5.584 -13.368 1.00 92.44 127 PRO A C 1
ATOM 963 O O . PRO A 1 127 ? 13.098 4.619 -13.058 1.00 92.44 127 PRO A O 1
ATOM 966 N N . ASP A 1 128 ? 14.087 5.889 -14.636 1.00 90.75 128 ASP A N 1
ATOM 967 C CA . ASP A 1 128 ? 13.697 5.006 -15.736 1.00 90.75 128 ASP A CA 1
ATOM 968 C C . ASP A 1 128 ? 14.327 3.615 -15.547 1.00 90.75 128 ASP A C 1
ATOM 970 O O . ASP A 1 128 ? 15.461 3.494 -15.082 1.00 90.75 128 ASP A O 1
ATOM 974 N N . GLY A 1 129 ? 13.560 2.565 -15.836 1.00 91.62 129 GLY A N 1
ATOM 975 C CA . GLY A 1 129 ? 13.965 1.178 -15.591 1.00 91.62 129 GLY A CA 1
ATOM 976 C C . GLY A 1 129 ? 13.932 0.710 -14.126 1.00 91.62 129 GLY A C 1
ATOM 977 O O . GLY A 1 129 ? 14.187 -0.467 -13.897 1.00 91.62 129 GLY A O 1
ATOM 978 N N . LEU A 1 130 ? 13.589 1.563 -13.149 1.00 91.94 130 LEU A N 1
ATOM 979 C CA . LEU A 1 130 ? 13.435 1.194 -11.729 1.00 91.94 130 LEU A CA 1
ATOM 980 C C . LEU A 1 130 ? 14.677 0.501 -11.123 1.00 91.94 130 LEU A C 1
ATOM 982 O O . LEU A 1 130 ? 14.552 -0.505 -10.441 1.00 91.94 130 LEU A O 1
ATOM 986 N N . GLY A 1 131 ? 15.879 1.037 -11.350 1.00 92.38 131 GLY A N 1
ATOM 987 C CA . GLY A 1 131 ? 17.101 0.520 -10.719 1.00 92.38 131 GLY A CA 1
ATOM 988 C C . GLY A 1 131 ? 17.657 -0.742 -11.387 1.00 92.38 131 GLY A C 1
ATOM 989 O O . GLY A 1 131 ? 17.797 -0.776 -12.608 1.00 92.38 131 GLY A O 1
ATOM 990 N N . LEU A 1 132 ? 18.045 -1.743 -10.591 1.00 95.00 132 LEU A N 1
ATOM 991 C CA . LEU A 1 132 ? 18.716 -2.959 -11.079 1.00 95.00 132 LEU A CA 1
ATOM 992 C C . LEU A 1 132 ? 17.801 -3.942 -11.818 1.00 95.00 132 LEU A C 1
ATOM 994 O O . LEU A 1 132 ? 18.298 -4.819 -12.521 1.00 95.00 132 LEU A O 1
ATOM 998 N N . GLY A 1 133 ? 16.486 -3.807 -11.680 1.00 95.44 133 GLY A N 1
ATOM 999 C CA . GLY A 1 133 ? 15.515 -4.726 -12.254 1.00 95.44 133 GLY A CA 1
ATOM 1000 C C . GLY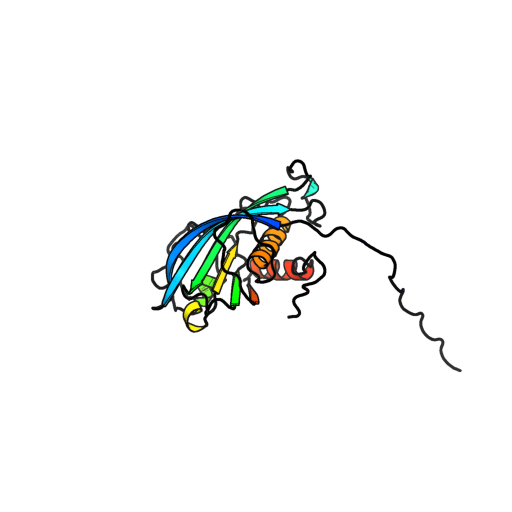 A 1 133 ? 15.326 -6.006 -11.439 1.00 95.44 133 GLY A C 1
ATOM 1001 O O . GLY A 1 133 ? 14.913 -7.020 -12.002 1.00 95.44 133 GLY A O 1
ATOM 1002 N N . PHE A 1 134 ? 15.592 -5.976 -10.130 1.00 96.31 134 PHE A N 1
ATOM 1003 C CA . PHE A 1 134 ? 15.455 -7.129 -9.234 1.00 96.31 134 PHE A CA 1
ATOM 1004 C C . PHE A 1 134 ? 14.038 -7.717 -9.282 1.00 96.31 134 PHE A C 1
ATOM 1006 O O . PHE A 1 134 ? 13.862 -8.932 -9.415 1.00 96.31 134 PHE A O 1
ATOM 1013 N N . LEU A 1 135 ? 13.006 -6.865 -9.237 1.00 97.00 135 LEU A N 1
ATOM 1014 C CA . LEU A 1 135 ? 11.614 -7.309 -9.339 1.00 97.00 135 LEU A CA 1
ATOM 1015 C C . LEU A 1 135 ? 11.360 -8.040 -10.672 1.00 97.00 135 LEU A C 1
ATOM 1017 O O . LEU A 1 135 ? 10.662 -9.057 -10.709 1.00 97.00 135 LEU A O 1
ATOM 1021 N N . ALA A 1 136 ? 11.974 -7.565 -11.761 1.00 95.88 136 ALA A N 1
ATOM 1022 C CA . ALA A 1 136 ? 11.869 -8.156 -13.093 1.00 95.88 136 ALA A CA 1
ATOM 1023 C C . ALA A 1 136 ? 12.606 -9.487 -13.245 1.00 95.88 136 ALA A C 1
ATOM 1025 O O . ALA A 1 136 ? 12.063 -10.406 -13.870 1.00 95.88 136 ALA A O 1
ATOM 1026 N N . GLU A 1 137 ? 13.804 -9.594 -12.678 1.00 95.44 137 GLU A N 1
ATOM 1027 C CA . GLU A 1 137 ? 14.614 -10.812 -12.676 1.00 95.44 137 GLU A CA 1
ATOM 1028 C C . GLU A 1 137 ? 13.929 -11.940 -11.896 1.00 95.44 137 GLU A C 1
ATOM 1030 O O . GLU A 1 137 ? 13.877 -13.078 -12.363 1.00 95.44 137 GLU A O 1
ATOM 1035 N N . HIS A 1 138 ? 13.322 -11.614 -10.754 1.00 94.12 138 HIS A N 1
ATOM 1036 C CA . HIS A 1 138 ? 12.716 -12.605 -9.864 1.00 94.12 138 HIS A CA 1
ATOM 1037 C C . HIS A 1 138 ? 11.205 -12.789 -10.046 1.00 94.12 138 HIS A C 1
ATOM 1039 O O . HIS A 1 138 ? 10.606 -13.624 -9.369 1.00 94.12 138 HIS A O 1
ATOM 1045 N N . GLY A 1 139 ? 10.570 -12.033 -10.949 1.00 93.00 139 GLY A N 1
ATOM 1046 C CA . GLY A 1 139 ? 9.116 -12.080 -11.137 1.00 93.00 139 GLY A CA 1
ATOM 1047 C C . GLY A 1 139 ? 8.340 -11.702 -9.870 1.00 93.00 139 GLY A C 1
ATOM 1048 O O . GLY A 1 139 ? 7.245 -12.214 -9.638 1.00 93.00 139 GLY A O 1
ATOM 1049 N N . LEU A 1 140 ? 8.920 -10.836 -9.039 1.00 96.50 140 LEU A N 1
ATOM 1050 C CA . LEU A 1 140 ? 8.349 -10.413 -7.769 1.00 96.50 140 LEU A CA 1
ATOM 1051 C C . LEU A 1 140 ? 7.522 -9.148 -7.992 1.00 96.50 140 LEU A C 1
ATOM 1053 O O . LEU A 1 140 ? 8.053 -8.117 -8.390 1.00 96.50 140 LEU A O 1
ATOM 1057 N N . CYS A 1 141 ? 6.218 -9.209 -7.735 1.00 98.06 141 CYS A N 1
ATOM 1058 C CA . CYS A 1 141 ? 5.398 -8.003 -7.717 1.00 98.06 141 CYS A CA 1
ATOM 1059 C C . CYS A 1 141 ? 5.663 -7.216 -6.433 1.00 98.06 141 CYS A C 1
ATOM 1061 O O . CYS A 1 141 ? 6.018 -7.790 -5.405 1.00 98.06 141 CYS A O 1
ATOM 1063 N N . TYR A 1 142 ? 5.447 -5.909 -6.475 1.00 98.44 142 TYR A N 1
ATOM 1064 C CA . TYR A 1 142 ? 5.637 -5.032 -5.328 1.00 98.44 142 TYR A CA 1
ATOM 1065 C C . TYR A 1 142 ? 4.354 -4.276 -5.005 1.00 98.44 142 TYR A C 1
ATOM 1067 O O . TYR A 1 142 ? 3.600 -3.900 -5.906 1.00 98.44 142 TYR A O 1
ATOM 1075 N N . ALA A 1 143 ? 4.124 -4.049 -3.720 1.00 98.44 143 ALA A N 1
ATOM 1076 C CA . ALA A 1 143 ? 3.008 -3.302 -3.188 1.00 98.44 143 ALA A CA 1
ATOM 1077 C C . ALA A 1 143 ? 3.423 -2.514 -1.946 1.00 98.44 143 ALA A C 1
ATOM 1079 O O . ALA A 1 143 ? 4.268 -2.964 -1.176 1.00 98.44 143 ALA A O 1
ATOM 1080 N N . ARG A 1 144 ? 2.761 -1.388 -1.698 1.00 98.19 144 ARG A N 1
ATOM 1081 C CA . ARG A 1 144 ? 2.803 -0.681 -0.412 1.00 98.19 144 ARG A CA 1
ATOM 1082 C C . ARG A 1 144 ? 1.508 0.076 -0.170 1.00 98.19 144 ARG A C 1
ATOM 1084 O O . ARG A 1 144 ? 0.815 0.438 -1.121 1.00 98.19 144 ARG A O 1
ATOM 1091 N N . VAL A 1 145 ? 1.217 0.344 1.095 1.00 97.56 145 VAL A N 1
ATOM 1092 C CA . VAL A 1 145 ? 0.094 1.177 1.533 1.00 97.56 145 VAL A CA 1
ATOM 1093 C C . VAL A 1 145 ? 0.539 2.034 2.712 1.00 97.56 145 VAL A C 1
ATOM 1095 O O . VAL A 1 145 ? 1.286 1.567 3.572 1.00 97.56 145 VAL A O 1
ATOM 1098 N N . GLN A 1 146 ? 0.101 3.289 2.752 1.00 97.31 146 GLN A N 1
ATOM 1099 C CA . GLN A 1 146 ? 0.432 4.182 3.857 1.00 97.31 146 GLN A CA 1
ATOM 1100 C C . GLN A 1 146 ? -0.274 3.727 5.137 1.00 97.31 146 GLN A C 1
ATOM 1102 O O . GLN A 1 146 ? -1.495 3.595 5.166 1.00 97.31 146 GLN A O 1
ATOM 1107 N N . CYS A 1 147 ? 0.485 3.526 6.212 1.00 95.06 147 CYS A N 1
ATOM 1108 C CA . CYS A 1 147 ? -0.049 2.998 7.470 1.00 95.06 147 CYS A CA 1
ATOM 1109 C C . CYS A 1 147 ? 0.477 3.702 8.729 1.00 95.06 147 CYS A C 1
ATOM 1111 O O . CYS A 1 147 ? 0.113 3.324 9.840 1.00 95.06 147 CYS A O 1
ATOM 1113 N N . GLU A 1 148 ? 1.350 4.700 8.589 1.00 94.19 148 GLU A N 1
ATOM 1114 C CA . GLU A 1 148 ? 2.008 5.349 9.725 1.00 94.19 148 GLU A CA 1
ATOM 1115 C C . GLU A 1 148 ? 1.308 6.652 10.123 1.00 94.19 148 GLU A C 1
ATOM 1117 O O . GLU A 1 148 ? 0.953 7.471 9.275 1.00 94.19 148 GLU A O 1
ATOM 1122 N N . THR A 1 149 ? 1.152 6.882 11.428 1.00 92.62 149 THR A N 1
ATOM 1123 C CA . THR A 1 149 ? 0.640 8.158 11.947 1.00 92.62 149 THR A CA 1
ATOM 1124 C C . THR A 1 149 ? 1.509 9.333 11.496 1.00 92.62 149 THR A C 1
ATOM 1126 O O . THR A 1 149 ? 2.734 9.259 11.492 1.00 92.62 149 THR A O 1
ATOM 1129 N N . GLY A 1 150 ? 0.877 10.454 11.143 1.00 90.06 150 GLY A N 1
ATOM 1130 C CA . GLY A 1 150 ? 1.581 11.646 10.651 1.00 90.06 150 GLY A CA 1
ATOM 1131 C C . GLY A 1 150 ? 2.106 11.527 9.214 1.00 90.06 150 GLY A C 1
ATOM 1132 O O . GLY A 1 150 ? 2.619 12.510 8.686 1.00 90.06 150 GLY A O 1
ATOM 1133 N N . VAL A 1 151 ? 1.942 10.361 8.577 1.00 91.50 151 VAL A N 1
ATOM 1134 C CA . VAL A 1 151 ? 2.213 10.122 7.152 1.00 91.50 151 VAL A CA 1
ATOM 1135 C C . VAL A 1 151 ? 0.911 9.787 6.425 1.00 91.50 151 VAL A C 1
ATOM 1137 O O . VAL A 1 151 ? 0.559 10.440 5.446 1.00 91.50 151 VAL A O 1
ATOM 1140 N N . ALA A 1 152 ? 0.192 8.776 6.912 1.00 92.69 152 ALA A N 1
ATOM 1141 C CA . ALA A 1 152 ? -1.100 8.357 6.398 1.00 92.69 152 ALA A CA 1
ATOM 1142 C C . ALA A 1 152 ? -2.204 9.241 6.992 1.00 92.69 152 ALA A C 1
ATOM 1144 O O . ALA A 1 152 ? -2.368 9.300 8.213 1.00 92.69 152 ALA A O 1
ATOM 1145 N N . ALA A 1 153 ? -2.986 9.901 6.136 1.00 89.81 153 ALA A N 1
ATOM 1146 C CA . ALA A 1 153 ? -4.086 10.763 6.575 1.00 89.81 153 ALA A CA 1
ATOM 1147 C C . ALA A 1 153 ? -5.139 9.997 7.400 1.00 89.81 153 ALA A C 1
ATOM 1149 O O . ALA A 1 153 ? -5.660 10.527 8.379 1.00 89.81 153 ALA A O 1
ATOM 1150 N N . GLY A 1 154 ? -5.404 8.735 7.043 1.00 92.94 154 GLY A N 1
ATOM 1151 C CA . GLY A 1 154 ? -6.357 7.861 7.727 1.00 92.94 154 GLY A CA 1
ATOM 1152 C C . GLY A 1 154 ? -5.844 7.163 8.991 1.00 92.94 154 GLY A C 1
ATOM 1153 O O . GLY A 1 154 ? -6.541 6.288 9.494 1.00 92.94 154 GLY A O 1
ATOM 1154 N N . VAL A 1 155 ? -4.649 7.490 9.506 1.00 96.56 155 VAL A N 1
ATOM 1155 C CA . VAL A 1 155 ? -4.097 6.860 10.723 1.00 96.56 155 VAL A CA 1
ATOM 1156 C C . VAL A 1 155 ? -3.894 7.906 11.826 1.00 96.56 155 VAL A C 1
ATOM 1158 O O . VAL A 1 155 ? -2.876 8.605 11.845 1.00 96.56 155 VAL A O 1
ATOM 1161 N N . PRO A 1 156 ? -4.840 8.026 12.777 1.00 95.94 156 PRO A N 1
ATOM 1162 C CA . PRO A 1 156 ? -4.756 9.011 13.850 1.00 95.94 156 PRO A CA 1
ATOM 1163 C C . PRO A 1 156 ? -3.645 8.706 14.857 1.00 95.94 156 PRO A C 1
ATOM 1165 O O . PRO A 1 156 ? -3.446 7.562 15.267 1.00 95.94 156 PRO A O 1
ATOM 1168 N N . VAL A 1 157 ? -3.006 9.757 15.379 1.00 95.06 157 VAL A N 1
ATOM 1169 C CA . VAL A 1 157 ? -1.985 9.641 16.439 1.00 95.06 157 VAL A CA 1
ATOM 1170 C C . VAL A 1 157 ? -2.522 9.004 17.722 1.00 95.06 157 VAL A C 1
ATOM 1172 O O . VAL A 1 157 ? -1.780 8.332 18.437 1.00 95.06 157 VAL A O 1
ATOM 1175 N N . THR A 1 158 ? -3.815 9.188 17.998 1.00 96.06 158 THR A N 1
ATOM 1176 C CA . THR A 1 158 ? -4.514 8.619 19.155 1.00 96.06 158 THR A CA 1
ATOM 1177 C C . THR A 1 158 ? -4.906 7.157 18.959 1.00 96.06 158 THR A C 1
ATOM 1179 O O . THR A 1 158 ? -5.259 6.517 19.942 1.00 96.06 158 THR A O 1
ATOM 1182 N N . ALA A 1 159 ? -4.837 6.633 17.731 1.00 96.56 159 ALA A N 1
ATOM 1183 C CA . ALA A 1 159 ? -5.293 5.294 17.367 1.00 96.56 159 ALA A CA 1
ATOM 1184 C C . ALA A 1 159 ? -4.384 4.649 16.309 1.00 96.56 159 ALA A C 1
ATOM 1186 O O . ALA A 1 159 ? -4.823 4.227 15.241 1.00 96.56 159 ALA A O 1
ATOM 1187 N N . GLN A 1 160 ? -3.090 4.547 16.615 1.00 95.50 160 GLN A N 1
ATOM 1188 C CA . GLN A 1 160 ? -2.068 4.078 15.666 1.00 95.50 160 GLN A CA 1
ATOM 1189 C C . GLN A 1 160 ? -2.291 2.634 15.183 1.00 95.50 160 GLN A C 1
ATOM 1191 O O . GLN A 1 160 ? -1.862 2.285 14.086 1.00 95.50 160 GLN A O 1
ATOM 1196 N N . GLY A 1 161 ? -3.013 1.813 15.956 1.00 95.00 161 GLY A N 1
ATOM 1197 C CA . GLY A 1 161 ? -3.412 0.458 15.555 1.00 95.00 161 GLY A CA 1
ATOM 1198 C C . GLY A 1 161 ? -4.293 0.413 14.300 1.00 95.00 161 GLY A C 1
ATOM 1199 O O . GLY A 1 161 ? -4.357 -0.625 13.648 1.00 95.00 161 GLY A O 1
ATOM 1200 N N . VAL A 1 162 ? -4.896 1.538 13.883 1.00 97.00 162 VAL A N 1
ATOM 1201 C CA . VAL A 1 162 ? -5.562 1.639 12.573 1.00 97.00 162 VAL A CA 1
ATOM 1202 C C . VAL A 1 162 ? -4.590 1.295 11.442 1.00 97.00 162 VAL A C 1
ATOM 1204 O O . VAL A 1 162 ? -4.974 0.600 10.509 1.00 97.00 162 VAL A O 1
ATOM 1207 N N . GLY A 1 163 ? -3.308 1.659 11.553 1.00 96.62 163 GLY A N 1
ATOM 1208 C CA . GLY A 1 163 ? -2.296 1.291 10.561 1.00 96.62 163 GLY A CA 1
ATOM 1209 C C . GLY A 1 163 ? -2.185 -0.222 10.334 1.00 96.62 163 GLY A C 1
ATOM 1210 O O . GLY A 1 163 ? -2.016 -0.665 9.199 1.00 96.62 163 GLY A O 1
ATOM 1211 N N . GLN A 1 164 ? -2.343 -1.031 11.387 1.00 95.81 164 GLN A N 1
ATOM 1212 C CA . GLN A 1 164 ? -2.317 -2.496 11.288 1.00 95.81 164 GLN A CA 1
ATOM 1213 C C . GLN A 1 164 ? -3.541 -3.033 10.544 1.00 95.81 164 GLN A C 1
ATOM 1215 O O . GLN A 1 164 ? -3.403 -3.945 9.728 1.00 95.81 164 GLN A O 1
ATOM 1220 N N . VAL A 1 165 ? -4.714 -2.431 10.769 1.00 95.31 165 VAL A N 1
ATOM 1221 C CA . VAL A 1 165 ? -5.943 -2.728 10.016 1.00 95.31 165 VAL A CA 1
ATOM 1222 C C . VAL A 1 165 ? -5.751 -2.417 8.534 1.00 95.31 165 VAL A C 1
ATOM 1224 O O . VAL A 1 165 ? -6.015 -3.284 7.704 1.00 95.31 165 VAL A O 1
ATOM 1227 N N . VAL A 1 166 ? -5.197 -1.244 8.204 1.00 96.19 166 VAL A N 1
ATOM 1228 C CA . VAL A 1 166 ? -4.918 -0.845 6.814 1.00 96.19 166 VAL A CA 1
ATOM 1229 C C . VAL A 1 166 ? -4.034 -1.874 6.107 1.00 96.19 166 VAL A C 1
ATOM 1231 O O . VAL A 1 166 ? -4.395 -2.357 5.036 1.00 96.19 166 VAL A O 1
ATOM 1234 N N . VAL A 1 167 ? -2.892 -2.247 6.698 1.00 95.81 167 VAL A N 1
ATOM 1235 C CA . VAL A 1 167 ? -1.947 -3.196 6.076 1.00 95.81 167 VAL A CA 1
ATOM 1236 C C . VAL A 1 167 ? -2.561 -4.585 5.927 1.00 95.81 167 VAL A C 1
ATOM 1238 O O . VAL A 1 167 ? -2.421 -5.213 4.876 1.00 95.81 167 VAL A O 1
ATOM 1241 N N . ARG A 1 168 ? -3.270 -5.062 6.954 1.00 93.12 168 ARG A N 1
ATOM 1242 C CA . ARG A 1 168 ? -3.970 -6.348 6.931 1.00 93.12 168 ARG A CA 1
ATOM 1243 C C . ARG A 1 168 ? -5.010 -6.400 5.817 1.00 93.12 168 ARG A C 1
ATOM 1245 O O . ARG A 1 168 ? -5.008 -7.338 5.020 1.00 93.12 168 ARG A O 1
ATOM 1252 N N . ASP A 1 169 ? -5.893 -5.409 5.761 1.00 92.19 169 ASP A N 1
ATOM 1253 C CA . ASP A 1 169 ? -7.025 -5.421 4.837 1.00 92.19 169 ASP A CA 1
ATOM 1254 C C . ASP A 1 169 ? -6.567 -5.131 3.401 1.00 92.19 169 ASP A C 1
ATOM 1256 O O . ASP A 1 169 ? -7.084 -5.735 2.460 1.00 92.19 169 ASP A O 1
ATOM 1260 N N . PHE A 1 170 ? -5.503 -4.339 3.224 1.00 94.19 170 PHE A N 1
ATOM 1261 C CA . PHE A 1 170 ? -4.813 -4.199 1.941 1.00 94.19 170 PHE A CA 1
ATOM 1262 C C . PHE A 1 170 ? -4.200 -5.522 1.476 1.00 94.19 170 PHE A C 1
ATOM 1264 O O . PHE A 1 170 ? -4.456 -5.959 0.355 1.00 94.19 170 PHE A O 1
ATOM 1271 N N . GLY A 1 171 ? -3.465 -6.222 2.346 1.00 91.75 171 GLY A N 1
ATOM 1272 C CA . GLY A 1 171 ? -2.916 -7.545 2.039 1.00 91.75 171 GLY A CA 1
ATOM 1273 C C . GLY A 1 171 ? -3.997 -8.558 1.646 1.00 91.75 171 GLY A C 1
ATOM 1274 O O . GLY A 1 171 ? -3.835 -9.287 0.665 1.00 91.75 171 GLY A O 1
ATOM 1275 N N . ARG A 1 172 ? -5.142 -8.560 2.341 1.00 87.81 172 ARG A N 1
ATOM 1276 C CA . ARG A 1 172 ? -6.305 -9.394 1.986 1.00 87.81 172 ARG A CA 1
ATOM 1277 C C . ARG A 1 172 ? -6.891 -9.034 0.639 1.00 87.81 172 ARG A C 1
ATOM 1279 O O . ARG A 1 172 ? -7.142 -9.926 -0.162 1.00 87.81 172 ARG A O 1
ATOM 1286 N N . MET A 1 173 ? -7.085 -7.749 0.367 1.00 89.38 173 MET A N 1
ATOM 1287 C CA . MET A 1 173 ? -7.569 -7.288 -0.931 1.00 89.38 173 MET A CA 1
ATOM 1288 C C . MET A 1 173 ? -6.615 -7.685 -2.069 1.00 89.38 173 MET A C 1
ATOM 1290 O O . MET A 1 173 ? -7.052 -7.881 -3.194 1.00 89.38 173 MET A O 1
ATOM 1294 N N . LEU A 1 174 ? -5.320 -7.849 -1.817 1.00 91.81 174 LEU A N 1
ATOM 1295 C CA . LEU A 1 174 ? -4.386 -8.343 -2.831 1.00 91.81 174 LEU A CA 1
ATOM 1296 C C . LEU A 1 174 ? -4.367 -9.877 -2.935 1.00 91.81 174 LEU A C 1
ATOM 1298 O O . LEU A 1 174 ? -3.980 -10.420 -3.971 1.00 91.81 174 LEU A O 1
ATOM 1302 N N . ALA A 1 175 ? -4.822 -10.600 -1.913 1.00 88.19 175 ALA A N 1
ATOM 1303 C CA . ALA A 1 175 ? -4.895 -12.054 -1.937 1.00 88.19 175 ALA A CA 1
ATOM 1304 C C . ALA A 1 175 ? -6.007 -12.556 -2.875 1.00 88.19 175 ALA A C 1
ATOM 1306 O O . ALA A 1 175 ? -7.114 -12.011 -2.927 1.00 88.19 175 ALA A O 1
ATOM 1307 N N . ARG A 1 176 ? -5.733 -13.655 -3.590 1.00 82.19 176 ARG A N 1
ATOM 1308 C CA . ARG A 1 176 ? -6.688 -14.310 -4.505 1.00 82.19 176 ARG A CA 1
ATOM 1309 C C . ARG A 1 176 ? -7.981 -14.769 -3.827 1.00 82.19 176 ARG A C 1
ATOM 1311 O O . ARG A 1 176 ? -9.011 -14.816 -4.487 1.00 82.19 176 ARG A O 1
ATOM 1318 N N . SER A 1 177 ? -7.927 -15.099 -2.541 1.00 76.31 177 SER A N 1
ATOM 1319 C CA . SER A 1 177 ? -9.084 -15.498 -1.731 1.00 76.31 177 SER A CA 1
ATOM 1320 C C . SER A 1 177 ? -9.782 -14.330 -1.029 1.00 76.31 177 SER A C 1
ATOM 1322 O O . SER A 1 177 ? -10.786 -14.551 -0.359 1.00 76.31 177 SER A O 1
ATOM 1324 N N . GLY A 1 178 ? -9.250 -13.110 -1.127 1.00 70.88 178 GLY A N 1
ATOM 1325 C CA . GLY A 1 178 ? -9.787 -11.964 -0.405 1.00 70.88 178 GLY A CA 1
ATOM 1326 C C . GLY A 1 178 ? -11.061 -11.392 -1.024 1.00 70.88 178 GLY A C 1
ATOM 1327 O O . GLY A 1 178 ? -11.317 -11.591 -2.216 1.00 70.88 178 GLY A O 1
ATOM 1328 N N . PRO A 1 179 ? -11.840 -10.621 -0.248 1.00 70.06 179 PRO A N 1
ATOM 1329 C CA . PRO A 1 179 ? -13.061 -10.003 -0.743 1.00 70.06 179 PRO A CA 1
ATOM 1330 C C . PRO A 1 179 ? -12.768 -9.010 -1.887 1.00 70.06 179 PRO A C 1
ATOM 1332 O O . PRO A 1 179 ? -11.692 -8.391 -1.923 1.00 70.06 179 PRO A O 1
ATOM 1335 N N . PRO A 1 180 ? -13.680 -8.866 -2.866 1.00 66.19 180 PRO A N 1
ATOM 1336 C CA . PRO A 1 180 ? -13.639 -7.754 -3.806 1.00 66.19 180 PRO A CA 1
ATOM 1337 C C . PRO A 1 180 ? -13.907 -6.438 -3.065 1.00 66.19 180 PRO A C 1
ATOM 1339 O O . PRO A 1 180 ? -14.737 -6.404 -2.162 1.00 66.19 180 PRO A O 1
ATOM 1342 N N . ALA A 1 181 ? -13.197 -5.374 -3.445 1.00 68.69 181 ALA A N 1
ATOM 1343 C CA . ALA A 1 181 ? -13.585 -4.013 -3.085 1.00 68.69 181 ALA A CA 1
ATOM 1344 C C . ALA A 1 181 ? -14.597 -3.514 -4.125 1.00 68.69 181 ALA A C 1
ATOM 1346 O O . ALA A 1 181 ? -14.440 -3.804 -5.319 1.00 68.69 181 ALA A O 1
ATOM 1347 N N . ASP A 1 182 ? -15.617 -2.782 -3.690 1.00 65.62 182 ASP A N 1
ATOM 1348 C CA . ASP A 1 182 ? -16.646 -2.266 -4.586 1.00 65.62 182 ASP A CA 1
ATOM 1349 C C . ASP A 1 182 ? -16.100 -1.106 -5.440 1.00 65.62 182 ASP A C 1
ATOM 1351 O O . ASP A 1 182 ? -15.223 -0.344 -5.031 1.00 65.62 182 ASP A O 1
ATOM 1355 N N . GLY A 1 183 ? -16.626 -0.965 -6.661 1.00 54.84 183 GLY A N 1
ATOM 1356 C CA . GLY A 1 183 ? -16.424 0.225 -7.501 1.00 54.84 183 GLY A CA 1
ATOM 1357 C C . GLY A 1 183 ? -15.065 0.385 -8.203 1.00 54.84 183 GLY A C 1
ATOM 1358 O O . GLY A 1 183 ? -14.897 1.357 -8.933 1.00 54.84 183 GLY A O 1
ATOM 1359 N N . ALA A 1 184 ? -14.116 -0.543 -8.052 1.00 53.34 184 ALA A N 1
ATOM 1360 C CA . ALA A 1 184 ? -12.768 -0.406 -8.617 1.00 53.34 184 ALA A CA 1
ATOM 1361 C C . ALA A 1 184 ? -12.585 -1.077 -9.996 1.00 53.34 184 ALA A C 1
ATOM 1363 O O . ALA A 1 184 ? -13.173 -2.122 -10.289 1.00 53.34 184 ALA A O 1
ATOM 1364 N N . ALA A 1 185 ? -11.660 -0.548 -10.810 1.00 56.31 185 ALA A N 1
ATOM 1365 C CA . ALA A 1 185 ? -10.960 -1.385 -11.786 1.00 56.31 185 ALA A CA 1
ATOM 1366 C C . ALA A 1 185 ? -10.217 -2.486 -11.002 1.00 56.31 185 ALA A C 1
ATOM 1368 O O . ALA A 1 185 ? -9.529 -2.165 -10.031 1.00 56.31 185 ALA A O 1
ATOM 1369 N N . PRO A 1 186 ? -10.367 -3.775 -11.351 1.00 71.31 186 PRO A N 1
ATOM 1370 C CA . PRO A 1 186 ? -9.873 -4.854 -10.506 1.00 71.31 186 PRO A CA 1
ATOM 1371 C C . PRO A 1 186 ? -8.347 -4.783 -10.376 1.00 71.31 186 PRO A C 1
ATOM 1373 O O . PRO A 1 186 ? -7.620 -5.000 -11.348 1.00 71.31 186 PRO A O 1
ATOM 1376 N N . LEU A 1 187 ? -7.863 -4.496 -9.162 1.00 87.88 187 LEU A N 1
ATOM 1377 C CA . LEU A 1 187 ? -6.447 -4.631 -8.829 1.00 87.88 187 LEU A CA 1
ATOM 1378 C C . LEU A 1 187 ? -6.007 -6.094 -9.021 1.00 87.88 187 LEU A C 1
ATOM 1380 O O . LEU A 1 187 ? -6.808 -7.013 -8.801 1.00 87.88 187 LEU A O 1
ATOM 1384 N N . PRO A 1 188 ? -4.744 -6.341 -9.419 1.00 90.38 188 PRO A N 1
ATOM 1385 C CA . PRO A 1 188 ? -4.236 -7.697 -9.563 1.00 90.38 188 PRO A CA 1
ATOM 1386 C C . PRO A 1 188 ? -4.326 -8.469 -8.244 1.00 90.38 188 PRO A C 1
ATOM 1388 O O . PRO A 1 188 ? -4.124 -7.920 -7.162 1.00 90.38 188 PRO A O 1
ATOM 1391 N N . ARG A 1 189 ? -4.616 -9.767 -8.362 1.00 91.12 189 ARG A N 1
ATOM 1392 C CA . ARG A 1 189 ? -4.732 -10.700 -7.239 1.00 91.12 189 ARG A CA 1
ATOM 1393 C C . ARG A 1 189 ? -3.603 -11.716 -7.278 1.00 91.12 189 ARG A C 1
ATOM 1395 O O . ARG A 1 189 ? -3.349 -12.321 -8.320 1.00 91.12 189 ARG A O 1
ATOM 1402 N N . PHE A 1 190 ? -2.989 -11.961 -6.130 1.00 93.44 190 PHE A N 1
ATOM 1403 C CA . PHE A 1 190 ? -1.789 -12.780 -6.005 1.00 93.44 190 PHE A CA 1
ATOM 1404 C C . PHE A 1 190 ? -2.081 -14.079 -5.260 1.00 93.44 190 PHE A C 1
ATOM 1406 O O . PHE A 1 190 ? -2.959 -14.144 -4.395 1.00 93.44 190 PHE A O 1
ATOM 1413 N N . ARG A 1 191 ? -1.342 -15.136 -5.609 1.00 92.38 191 ARG A N 1
ATOM 1414 C CA . ARG A 1 191 ? -1.412 -16.423 -4.906 1.00 92.38 191 ARG A CA 1
ATOM 1415 C C . ARG A 1 191 ? -0.773 -16.323 -3.525 1.00 92.38 191 ARG A C 1
ATOM 1417 O O . ARG A 1 191 ? -1.262 -16.948 -2.592 1.00 92.38 191 ARG A O 1
ATOM 1424 N N . SER A 1 192 ? 0.309 -15.558 -3.416 1.00 91.69 192 SER A N 1
ATOM 1425 C CA . SER A 1 192 ? 1.089 -15.430 -2.188 1.00 91.69 192 SER A CA 1
ATOM 1426 C C . SER A 1 192 ? 1.488 -13.978 -1.959 1.00 91.69 192 SER A C 1
ATOM 1428 O O . SER A 1 192 ? 1.767 -13.248 -2.912 1.00 91.69 192 SER A O 1
ATOM 1430 N N . ALA A 1 193 ? 1.543 -13.577 -0.691 1.00 92.62 193 ALA A N 1
ATOM 1431 C CA . ALA A 1 193 ? 2.008 -12.265 -0.272 1.00 92.62 193 ALA A CA 1
ATOM 1432 C C . ALA A 1 193 ? 3.129 -12.412 0.764 1.00 92.62 193 ALA A C 1
ATOM 1434 O O . ALA A 1 193 ? 3.047 -13.256 1.655 1.00 92.62 193 ALA A O 1
ATOM 1435 N N . ILE A 1 194 ? 4.163 -11.587 0.639 1.00 94.19 194 ILE A N 1
ATOM 1436 C CA . ILE A 1 194 ? 5.272 -11.468 1.588 1.00 94.19 194 ILE A CA 1
ATOM 1437 C C . ILE A 1 194 ? 5.142 -10.100 2.245 1.00 94.19 194 ILE A C 1
ATOM 1439 O O . ILE A 1 194 ? 5.156 -9.097 1.542 1.00 94.19 194 ILE A O 1
ATOM 1443 N N . LEU A 1 195 ? 5.032 -10.041 3.569 1.00 95.19 195 LEU A N 1
ATOM 1444 C CA . LEU A 1 195 ? 5.056 -8.776 4.301 1.00 95.19 195 LEU A CA 1
ATOM 1445 C C . LEU A 1 195 ? 6.501 -8.442 4.690 1.00 95.19 195 LEU A C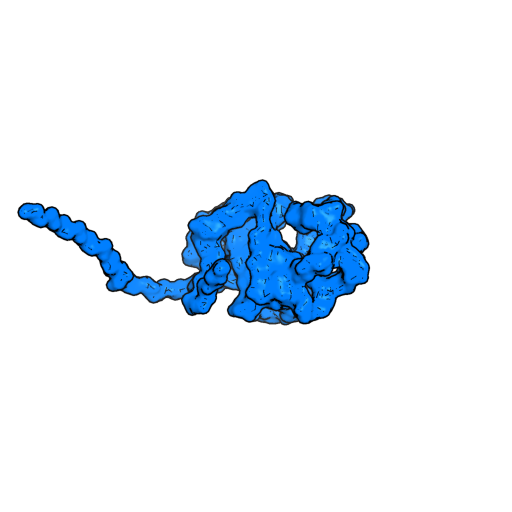 1
ATOM 1447 O O . LEU A 1 195 ? 7.184 -9.286 5.269 1.00 95.19 195 LEU A O 1
ATOM 1451 N N . ALA A 1 196 ? 6.967 -7.232 4.385 1.00 94.81 196 ALA A N 1
ATOM 1452 C CA . ALA A 1 196 ? 8.336 -6.811 4.672 1.00 94.81 196 ALA A CA 1
ATOM 1453 C C . ALA A 1 196 ? 8.393 -5.413 5.300 1.00 94.81 196 ALA A C 1
ATOM 1455 O O . ALA A 1 196 ? 7.658 -4.509 4.909 1.00 94.81 196 ALA A O 1
ATOM 1456 N N . GLY A 1 197 ? 9.313 -5.230 6.246 1.00 93.19 197 GLY A N 1
ATOM 1457 C CA . GLY A 1 197 ? 9.608 -3.952 6.885 1.00 93.19 197 GLY A CA 1
ATOM 1458 C C . GLY A 1 197 ? 11.067 -3.897 7.336 1.00 93.19 197 GLY A C 1
ATOM 1459 O O . GLY A 1 197 ? 11.709 -4.928 7.531 1.00 93.19 197 GLY A O 1
ATOM 1460 N N . VAL A 1 198 ? 11.612 -2.691 7.488 1.00 91.25 198 VAL A N 1
ATOM 1461 C CA . VAL A 1 198 ? 13.003 -2.443 7.892 1.00 91.25 198 VAL A CA 1
ATOM 1462 C C . VAL A 1 198 ? 13.020 -1.427 9.027 1.00 91.25 198 VAL A C 1
ATOM 1464 O O . VAL A 1 198 ? 12.370 -0.386 8.952 1.00 91.25 198 VAL A O 1
ATOM 1467 N N . SER A 1 199 ? 13.822 -1.683 10.066 1.00 91.06 199 SER A N 1
ATOM 1468 C CA . SER A 1 199 ? 13.974 -0.795 11.229 1.00 91.06 199 SER A CA 1
ATOM 1469 C C . SER A 1 199 ? 12.629 -0.543 11.939 1.00 91.06 199 SER A C 1
ATOM 1471 O O . SER A 1 199 ? 12.055 -1.488 12.468 1.00 91.06 199 SER A O 1
ATOM 1473 N N . GLN A 1 200 ? 12.097 0.683 11.967 1.00 87.31 200 GLN A N 1
ATOM 1474 C CA . GLN A 1 200 ? 10.787 0.979 12.567 1.00 87.31 200 GLN A CA 1
ATOM 1475 C C . GLN A 1 200 ? 9.667 0.125 11.957 1.00 87.31 200 GLN A C 1
ATOM 1477 O O . GLN A 1 200 ? 8.832 -0.397 12.692 1.00 87.31 200 GLN A O 1
ATOM 1482 N N . SER A 1 201 ? 9.664 -0.069 10.635 1.00 93.00 201 SER A N 1
ATOM 1483 C CA . SER A 1 201 ? 8.629 -0.887 10.007 1.00 93.00 201 SER A CA 1
ATOM 1484 C C . SER A 1 201 ? 8.825 -2.388 10.232 1.00 93.00 201 SER A C 1
ATOM 1486 O O . SER A 1 201 ? 7.864 -3.136 10.111 1.00 93.00 201 SER A O 1
ATOM 1488 N N . ALA A 1 202 ? 10.009 -2.842 10.669 1.00 91.12 202 ALA A N 1
ATOM 1489 C CA . ALA A 1 202 ? 10.182 -4.214 11.156 1.00 91.12 202 ALA A CA 1
ATOM 1490 C C . ALA A 1 202 ? 9.446 -4.425 12.492 1.00 91.12 202 ALA A C 1
ATOM 1492 O O . ALA A 1 202 ? 8.693 -5.382 12.623 1.00 91.12 202 ALA A O 1
ATOM 1493 N N . TRP A 1 203 ? 9.546 -3.471 13.428 1.00 90.31 203 TRP A N 1
ATOM 1494 C CA . TRP A 1 203 ? 8.753 -3.500 14.667 1.00 90.31 203 TRP A CA 1
ATOM 1495 C C . TRP A 1 203 ? 7.248 -3.483 14.400 1.00 90.31 203 TRP A C 1
ATOM 1497 O O . TRP A 1 203 ? 6.485 -4.150 15.098 1.00 90.31 203 TRP A O 1
ATOM 1507 N N . PHE A 1 204 ? 6.807 -2.738 13.382 1.00 93.62 204 PHE A N 1
ATOM 1508 C CA . PHE A 1 204 ? 5.413 -2.772 12.946 1.00 93.62 204 PHE A CA 1
ATOM 1509 C C . PHE A 1 204 ? 5.004 -4.181 12.500 1.00 93.62 204 PHE A C 1
ATOM 1511 O O . PHE A 1 204 ? 3.966 -4.670 12.942 1.00 93.62 204 PHE A O 1
ATOM 1518 N N . VAL A 1 205 ? 5.812 -4.836 11.656 1.00 92.62 205 VAL A N 1
ATOM 1519 C CA . VAL A 1 205 ? 5.551 -6.205 11.179 1.00 92.62 205 VAL A CA 1
ATOM 1520 C C . VAL A 1 205 ? 5.503 -7.191 12.347 1.00 92.62 205 VAL A C 1
ATOM 1522 O O . VAL A 1 205 ? 4.551 -7.965 12.440 1.00 92.62 205 VAL A O 1
ATOM 1525 N N . ASP A 1 206 ? 6.456 -7.109 13.276 1.00 91.81 206 ASP A N 1
ATOM 1526 C CA . ASP A 1 206 ? 6.472 -7.945 14.480 1.00 91.81 206 ASP A CA 1
ATOM 1527 C C . ASP A 1 206 ? 5.201 -7.750 15.312 1.00 91.81 206 ASP A C 1
ATOM 1529 O O . ASP A 1 206 ? 4.575 -8.721 15.731 1.00 91.81 206 ASP A O 1
ATOM 1533 N N . THR A 1 207 ? 4.769 -6.500 15.500 1.00 90.50 207 THR A N 1
ATOM 1534 C CA . THR A 1 207 ? 3.550 -6.184 16.260 1.00 90.50 207 THR A CA 1
ATOM 1535 C C . THR A 1 207 ? 2.299 -6.687 15.538 1.00 90.50 207 THR A C 1
ATOM 1537 O O . THR A 1 207 ? 1.402 -7.231 16.174 1.00 90.50 207 THR A O 1
ATOM 1540 N N . LEU A 1 208 ? 2.236 -6.546 14.209 1.00 90.25 208 LEU A N 1
ATOM 1541 C CA . LEU A 1 208 ? 1.120 -7.034 13.395 1.00 90.25 208 LEU A CA 1
ATOM 1542 C C . LEU A 1 208 ? 0.934 -8.548 13.572 1.00 90.25 208 LEU A C 1
ATOM 1544 O O . LEU A 1 208 ? -0.198 -9.015 13.706 1.00 90.25 208 LEU A O 1
ATOM 1548 N N . VAL A 1 209 ? 2.033 -9.305 13.610 1.00 89.50 209 VAL A N 1
ATOM 1549 C CA . VAL A 1 209 ? 2.003 -10.754 13.851 1.00 89.50 209 VAL A CA 1
ATOM 1550 C C . VAL A 1 209 ? 1.694 -11.070 15.317 1.00 89.50 209 VAL A C 1
ATOM 1552 O O . VAL A 1 209 ? 0.824 -11.893 15.592 1.00 89.50 209 VAL A O 1
ATOM 1555 N N . ALA A 1 210 ? 2.369 -10.414 16.263 1.00 86.69 210 ALA A N 1
ATOM 1556 C CA . ALA A 1 210 ? 2.229 -10.688 17.694 1.00 86.69 210 ALA A CA 1
ATOM 1557 C C . ALA A 1 210 ? 0.813 -10.405 18.224 1.00 86.69 210 ALA A C 1
ATOM 1559 O O . ALA A 1 210 ? 0.311 -11.148 19.065 1.00 86.69 210 ALA A O 1
ATOM 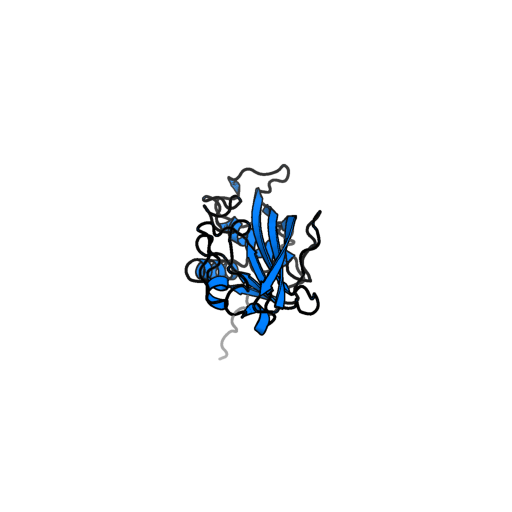1560 N N . GLU A 1 211 ? 0.150 -9.371 17.704 1.00 84.69 211 GLU A N 1
ATOM 1561 C CA . GLU A 1 211 ? -1.213 -8.990 18.094 1.00 84.69 211 GLU A CA 1
ATOM 1562 C C . GLU A 1 211 ? -2.303 -9.717 17.283 1.00 84.69 211 GLU A C 1
ATOM 1564 O O . GLU A 1 211 ? -3.499 -9.527 17.525 1.00 84.69 211 GLU A O 1
ATOM 1569 N N . GLY A 1 212 ? -1.907 -10.578 16.336 1.00 81.75 212 GLY A N 1
ATOM 1570 C CA . GLY A 1 212 ? -2.813 -11.424 15.559 1.00 81.75 212 GLY A CA 1
ATOM 1571 C C . GLY A 1 212 ? -3.534 -10.715 14.410 1.00 81.75 212 GLY A C 1
ATOM 1572 O O . GLY A 1 212 ? -4.485 -11.268 13.858 1.00 81.75 212 GLY A O 1
ATOM 1573 N N . PHE A 1 213 ? -3.089 -9.523 14.001 1.00 79.94 213 PHE A N 1
ATOM 1574 C CA . PHE A 1 213 ? -3.647 -8.826 12.835 1.00 79.94 213 PHE A CA 1
ATOM 1575 C C . PHE A 1 213 ? -3.373 -9.575 11.523 1.00 79.94 213 PHE A C 1
ATOM 1577 O O . PHE A 1 213 ? -4.066 -9.345 10.541 1.00 79.94 213 PHE A O 1
ATOM 1584 N N . ASN A 1 214 ? -2.420 -10.509 11.481 1.00 79.56 214 ASN A N 1
ATOM 1585 C CA . ASN A 1 214 ? -2.189 -11.379 10.322 1.00 79.56 214 ASN A CA 1
ATOM 1586 C C . ASN A 1 214 ? -3.235 -12.500 10.155 1.00 79.56 214 ASN A C 1
ATOM 1588 O O . ASN A 1 214 ? -3.278 -13.126 9.097 1.00 79.56 214 ASN A O 1
ATOM 1592 N N . VAL A 1 215 ? -4.057 -12.785 11.169 1.00 75.94 215 VAL A N 1
ATOM 1593 C CA . VAL A 1 215 ? -5.057 -13.863 11.118 1.00 75.94 215 VAL A CA 1
ATOM 1594 C C . VAL A 1 215 ? -6.348 -13.351 10.486 1.00 75.94 215 VAL A C 1
ATOM 1596 O O . VAL A 1 215 ? -6.819 -12.261 10.814 1.00 75.94 215 VAL A O 1
ATOM 1599 N N . ASP A 1 216 ? -6.926 -14.127 9.565 1.00 67.50 216 ASP A N 1
ATOM 1600 C CA . ASP A 1 216 ? -8.246 -13.845 8.993 1.00 67.50 216 ASP A CA 1
ATOM 1601 C C . ASP A 1 216 ? -9.322 -13.827 10.103 1.00 67.50 216 ASP A C 1
ATOM 1603 O O . ASP A 1 216 ? -9.481 -14.831 10.802 1.00 67.50 216 ASP A O 1
ATOM 1607 N N . PRO A 1 217 ? -10.052 -12.712 10.322 1.00 63.16 217 PRO A N 1
ATOM 1608 C CA . PRO A 1 217 ? -11.137 -12.642 11.274 1.00 63.16 217 PRO A CA 1
ATOM 1609 C C . PRO A 1 217 ? -12.371 -13.384 10.768 1.00 63.16 217 PRO A C 1
ATOM 1611 O O . PRO A 1 217 ? -13.344 -13.392 11.502 1.00 63.16 217 PRO A O 1
ATOM 1614 N N . ALA A 1 218 ? -12.382 -13.975 9.567 1.00 56.62 218 ALA A N 1
ATOM 1615 C CA . ALA A 1 218 ? -13.387 -14.944 9.137 1.00 56.62 218 ALA A CA 1
ATOM 1616 C C . ALA A 1 218 ? -12.841 -16.387 9.257 1.00 56.62 218 ALA A C 1
ATOM 1618 O O . ALA A 1 218 ? -11.670 -16.640 8.964 1.00 56.62 218 ALA A O 1
ATOM 1619 N N . PRO A 1 219 ? -13.650 -17.388 9.656 1.00 43.47 219 PRO A N 1
ATOM 1620 C CA . PRO A 1 219 ? -13.177 -18.757 9.768 1.00 43.47 219 PRO A CA 1
ATOM 1621 C C . PRO A 1 219 ? -13.116 -19.365 8.364 1.00 43.47 219 PRO A C 1
ATOM 1623 O O . PRO A 1 219 ? -14.136 -19.511 7.691 1.00 43.47 219 PRO A O 1
ATOM 1626 N N . GLY A 1 220 ? -11.925 -19.759 7.916 1.00 37.84 220 GLY A N 1
ATOM 1627 C CA . GLY A 1 220 ? -11.800 -20.591 6.714 1.00 37.84 220 GLY A CA 1
ATOM 1628 C C . GLY A 1 220 ? -10.539 -20.406 5.882 1.00 37.84 220 GLY A C 1
ATOM 1629 O O . GLY A 1 220 ? -10.255 -21.267 5.057 1.00 37.84 220 GLY A O 1
ATOM 1630 N N . ALA A 1 221 ? -9.751 -19.357 6.110 1.00 39.53 221 ALA A N 1
ATOM 1631 C CA . ALA A 1 221 ? -8.481 -19.166 5.414 1.00 39.53 221 ALA A CA 1
ATOM 1632 C C . ALA A 1 221 ? -7.373 -18.781 6.398 1.00 39.53 221 ALA A C 1
ATOM 1634 O O . ALA A 1 221 ? -6.744 -17.730 6.302 1.00 39.53 221 ALA A O 1
ATOM 1635 N N . GLY A 1 222 ? -7.098 -19.672 7.353 1.00 32.19 222 GLY A N 1
ATOM 1636 C CA . GLY A 1 222 ? -5.766 -19.704 7.938 1.00 32.19 222 GLY A CA 1
ATOM 1637 C C . GLY A 1 222 ? -4.792 -20.030 6.812 1.00 32.19 222 GLY A C 1
ATOM 1638 O O . GLY A 1 222 ? -4.728 -21.177 6.377 1.00 32.19 222 GLY A O 1
ATOM 1639 N N . SER A 1 223 ? -4.083 -19.024 6.298 1.00 35.50 223 SER A N 1
ATOM 1640 C CA . SER A 1 223 ? -2.910 -19.256 5.464 1.00 35.50 223 SER A CA 1
ATOM 1641 C C . SER A 1 223 ? -1.890 -19.964 6.344 1.00 35.50 223 SER A C 1
ATOM 1643 O O . SER A 1 223 ? -1.167 -19.327 7.107 1.00 35.50 223 SER A O 1
ATOM 1645 N N . THR A 1 224 ? -1.865 -21.292 6.285 1.00 29.11 224 THR A N 1
ATOM 1646 C CA . THR A 1 224 ? -0.687 -22.049 6.690 1.00 29.11 224 THR A CA 1
ATOM 1647 C C . THR A 1 224 ? 0.467 -21.544 5.835 1.00 29.11 224 THR A C 1
ATOM 1649 O O . THR A 1 224 ? 0.395 -21.608 4.607 1.00 29.11 224 THR A O 1
ATOM 1652 N N . THR A 1 225 ? 1.447 -20.959 6.515 1.00 36.78 225 THR A N 1
ATOM 1653 C CA . THR A 1 225 ? 2.788 -20.627 6.020 1.00 36.78 225 THR A CA 1
ATOM 1654 C C . THR A 1 225 ? 3.388 -21.729 5.165 1.00 36.78 225 THR A C 1
ATOM 1656 O O . THR A 1 225 ? 3.213 -22.905 5.563 1.00 36.78 225 THR A O 1
#

Radius of gyration: 19.89 Å; chains: 1; bounding box: 43×61×66 Å

pLDDT: mean 85.55, std 18.39, range [29.11, 98.44]

Sequence (225 aa):
MTAPRPPSPPTDAAGHGGRWLVSAITSVDSTTVALRVGEQAWERTTGVVHGEVDPRERIAGLAALPTDAQGRYCYEAQFELITPRDAHRRDVVLVEVENRGRPVVLLSLEQFSLGSADSTPTGARYPDGLGLGFLAEHGLCYARVQCETGVAAGVPVTAQGVGQVVVRDFGRMLARSGPPADGAAPLPRFRSAILAGVSQSAWFVDTLVAEGFNVDPAPGAGSTT

Foldseek 3Di:
DDDDDDDDDDDPPDDDPPDFWPKAQQAWDKDKDWAAAANATKIKIKTKTKIWGGCPPPWFQLQVDDADPNSIQIFIKIKMKIAGPDLVLFAEEEEEDADVLARVVLCVQQVHDWPDPDRHSVPTDADHNSHPSSCVVVSYMYMYIHQADPNGPRAHPRTSCVSLSRSLNVVLLQAPPHDDHPPDPRDHHYPYYHYDYDDVVVVVVVCSVVVPSNPRSDPDDPPDD